Protein AF-A0A940BB05-F1 (afdb_monomer)

Nearest PDB structures (foldseek):
  8ro0-assembly1_J  TM=5.149E-01  e=5.587E-01  Caenorhabditis elegans

pLDDT: mean 82.96, std 13.03, range [38.34, 96.12]

Secondary structure (DSSP, 8-state):
--SSHHHHHHHHHHHHHHHHHHS--HHHHHHHHHHHHHTT-HHHHHHHHHHHTTSS-HHHHHHHHHHHHHHHHHTT-HHHHHHHHHHHHHHHHHHHHHHHHHGGGS-TTTHHHHHHHHHHHHHHHHHHHHHHHHHHHHHHHHHHHHHHHHHHHHHHHHHHHHHHHHHHHHHHHHHHHHHHHHHHHHHHHHHHHHHHHHHHHHHHHHHHHHHHHHHHHHHHHHHHHHHHHHTT--GGG--HHHHHHHHHHHHHH-HHHHHHHHHHBS---HHHHHHHHHHHHT--HHHHHHHHT--HHHHHHHHHHHHHTB---

Foldseek 3Di:
DPPPPVVVLVVLLVVLVVCCVVPVDLVSLLVNLVSCVVVVVLVVSLVSLVVSCVDDDLVSVLSSLVSNLVSCVVVVNPVVSVVSVVVSVVSVVVVVVVCVVCVVPDDPPVVVVVVVVVPPPVVVVVVVVVVVVVVVVVVVVVVVVVVVVVVVVVVVVVVVVVVVVVVVVVVVVVVVVVVVVVVVVVVVVVVVVVVVVVVVVVVVVVVVVVVVVVVVVLLVLLVVLVVCLVVLHACPVPDLSSLVSVLVNVCVVPVPLSVCLPPFFDDDRSLLSVLVVSVVVPHDPVSSCSRPVHDPVVSVVSVVVRVVRTDDD

Mean predicted aligned error: 19.93 Å

Solvent-accessible surface area (backbone atoms only — not comparable to full-atom values): 17002 Å² total; per-residue (Å²): 140,81,81,66,66,61,61,55,50,55,53,51,46,54,52,29,51,53,44,42,76,77,40,89,42,65,70,40,46,55,52,45,25,54,50,31,49,73,73,64,39,52,71,62,20,47,50,46,30,59,62,52,57,74,50,95,48,64,71,62,33,46,54,35,44,50,52,48,25,53,48,26,51,74,73,65,38,60,64,64,20,49,56,39,50,54,51,42,52,57,48,49,56,50,38,51,53,52,46,61,65,55,55,78,76,56,81,80,71,68,65,59,61,59,52,54,71,63,53,73,60,54,57,60,58,51,51,51,51,52,54,53,52,51,52,53,50,50,54,52,51,52,52,50,53,52,51,51,52,51,51,52,52,54,50,50,52,52,50,51,53,49,50,53,53,50,51,53,51,51,54,50,51,52,56,48,50,56,50,50,53,52,50,53,52,50,52,51,51,52,52,50,54,50,51,55,49,51,53,50,51,55,49,50,53,50,52,50,53,52,51,51,52,49,50,52,52,42,46,54,52,6,50,54,50,45,52,38,52,75,71,55,44,60,54,77,85,55,50,75,64,52,43,46,31,29,52,54,38,45,29,74,76,42,47,67,58,50,51,46,56,62,71,44,25,79,79,74,51,57,74,57,49,48,56,55,48,41,50,76,73,63,51,50,72,68,51,47,28,51,19,66,67,46,56,73,74,53,49,55,51,50,50,51,56,54,58,72,38,42,59,81,127

Structure (mmCIF, N/CA/C/O backbone):
data_AF-A0A940BB05-F1
#
_entry.id   AF-A0A940BB05-F1
#
loop_
_atom_site.group_PDB
_atom_site.id
_atom_site.type_symbol
_atom_site.label_atom_id
_atom_site.label_alt_id
_atom_site.label_comp_id
_atom_site.label_asym_id
_atom_site.label_entity_id
_atom_site.label_seq_id
_atom_site.pdbx_PDB_ins_code
_atom_site.Cartn_x
_atom_site.Cartn_y
_atom_site.Cartn_z
_atom_site.occupancy
_atom_site.B_iso_or_equiv
_atom_site.auth_seq_id
_atom_site.auth_comp_id
_atom_site.auth_asym_id
_atom_site.auth_atom_id
_atom_site.pdbx_PDB_model_num
ATOM 1 N N . GLY A 1 1 ? 33.104 3.716 -102.615 1.00 39.59 1 GLY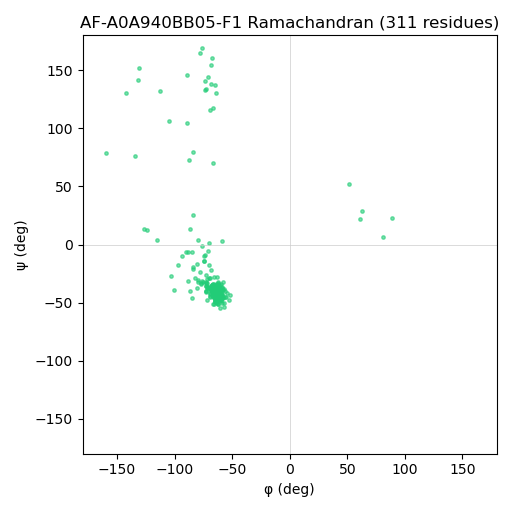 A N 1
ATOM 2 C CA . GLY A 1 1 ? 34.128 4.378 -103.439 1.00 39.59 1 GLY A CA 1
ATOM 3 C C . GLY A 1 1 ? 35.231 3.388 -103.704 1.00 39.59 1 GLY A C 1
ATOM 4 O O . GLY A 1 1 ? 36.280 3.504 -103.102 1.00 39.59 1 GLY A O 1
ATOM 5 N N . GLU A 1 2 ? 34.948 2.396 -104.546 1.00 38.53 2 GLU A N 1
ATOM 6 C CA . GLU A 1 2 ? 35.773 1.183 -104.721 1.00 38.53 2 GLU A CA 1
ATOM 7 C C . GLU A 1 2 ? 36.202 0.965 -106.182 1.00 38.53 2 GLU A C 1
ATOM 9 O O . GLU A 1 2 ? 36.701 -0.089 -106.532 1.00 38.53 2 GLU A O 1
ATOM 14 N N . LEU A 1 3 ? 36.027 1.961 -107.058 1.00 38.34 3 LEU A N 1
ATOM 15 C CA . LEU A 1 3 ? 36.308 1.829 -108.497 1.00 38.34 3 LEU A CA 1
ATOM 16 C C . LEU A 1 3 ? 37.459 2.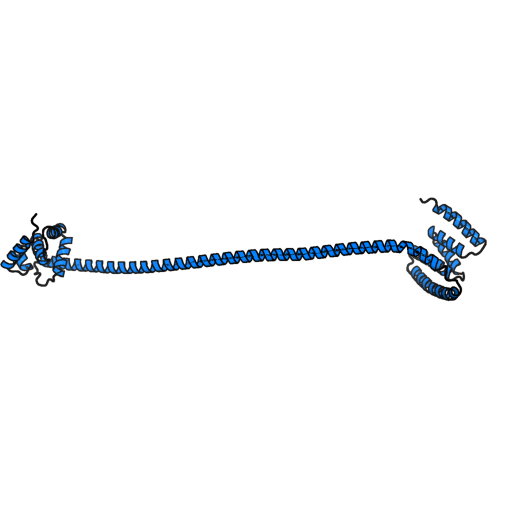723 -108.998 1.00 38.34 3 LEU A C 1
ATOM 18 O O . LEU A 1 3 ? 37.729 2.752 -110.195 1.00 38.34 3 LEU A O 1
ATOM 22 N N . THR A 1 4 ? 38.142 3.450 -108.106 1.00 44.72 4 THR A N 1
ATOM 23 C CA . THR A 1 4 ? 39.305 4.294 -108.450 1.00 44.72 4 THR A CA 1
ATOM 24 C C . THR A 1 4 ? 40.647 3.668 -108.064 1.00 44.72 4 THR A C 1
ATOM 26 O O . THR A 1 4 ? 41.630 3.924 -108.744 1.00 44.72 4 THR A O 1
ATOM 29 N N . ASP A 1 5 ? 40.693 2.808 -107.040 1.00 54.47 5 ASP A N 1
ATOM 30 C CA . ASP A 1 5 ? 41.951 2.243 -106.512 1.00 54.47 5 ASP A CA 1
ATOM 31 C C . ASP A 1 5 ? 42.546 1.146 -107.431 1.00 54.47 5 ASP A C 1
ATOM 33 O O . ASP A 1 5 ? 43.762 1.040 -107.586 1.00 54.47 5 ASP A O 1
ATOM 37 N N . ASP A 1 6 ? 41.698 0.377 -108.127 1.00 58.47 6 ASP A N 1
ATOM 38 C CA . ASP A 1 6 ? 42.143 -0.718 -109.009 1.00 58.47 6 ASP A CA 1
ATOM 39 C C . ASP A 1 6 ? 42.802 -0.227 -110.305 1.00 58.47 6 ASP A C 1
ATOM 41 O O . ASP A 1 6 ? 43.758 -0.827 -110.802 1.00 58.47 6 ASP A O 1
ATOM 45 N N . LYS A 1 7 ? 42.321 0.886 -110.870 1.00 60.56 7 LYS A N 1
ATOM 46 C CA . LYS A 1 7 ? 42.817 1.392 -112.160 1.00 60.56 7 LYS A CA 1
ATOM 47 C C . LYS A 1 7 ? 44.226 1.975 -112.029 1.00 60.56 7 LYS A C 1
ATOM 49 O O . LYS A 1 7 ? 45.069 1.747 -112.896 1.00 60.56 7 LYS A O 1
ATOM 54 N N . ASP A 1 8 ? 44.487 2.650 -110.913 1.00 65.38 8 ASP A N 1
ATOM 55 C CA . ASP A 1 8 ? 45.799 3.205 -110.582 1.00 65.38 8 ASP A CA 1
ATOM 56 C C . ASP A 1 8 ? 46.801 2.101 -110.194 1.00 65.38 8 ASP A C 1
ATOM 58 O O . ASP A 1 8 ? 47.978 2.193 -110.549 1.00 65.38 8 ASP A O 1
ATOM 62 N N . SER A 1 9 ? 46.340 1.010 -109.562 1.00 65.44 9 SER A N 1
ATOM 63 C CA . SER A 1 9 ? 47.165 -0.174 -109.263 1.00 65.44 9 SER A CA 1
ATOM 64 C C . SER A 1 9 ? 47.668 -0.874 -110.535 1.00 65.44 9 SER A C 1
ATOM 66 O O . SER A 1 9 ? 48.855 -1.193 -110.645 1.00 65.44 9 SER A O 1
ATOM 68 N N . ILE A 1 10 ? 46.798 -1.048 -111.540 1.00 72.88 10 ILE A N 1
ATOM 69 C CA . ILE A 1 10 ? 47.150 -1.685 -112.824 1.00 72.88 10 ILE A CA 1
ATOM 70 C C . ILE A 1 10 ? 48.181 -0.848 -113.595 1.00 72.88 10 ILE A C 1
ATOM 72 O O . ILE A 1 10 ? 49.157 -1.390 -114.115 1.00 72.88 10 ILE A O 1
ATOM 76 N N . ILE A 1 11 ? 47.998 0.475 -113.639 1.00 74.69 11 ILE A N 1
ATOM 77 C CA . ILE A 1 11 ? 48.935 1.389 -114.305 1.00 74.69 11 ILE A CA 1
ATOM 78 C C . ILE A 1 11 ? 50.283 1.401 -113.569 1.00 74.69 11 ILE A C 1
ATOM 80 O O . ILE A 1 11 ? 51.335 1.294 -114.201 1.00 74.69 11 ILE A O 1
ATOM 84 N N . ALA A 1 12 ? 50.274 1.468 -112.234 1.00 72.94 12 ALA A N 1
ATOM 85 C CA . ALA A 1 12 ? 51.493 1.424 -111.428 1.00 72.94 12 ALA A CA 1
ATOM 86 C C . ALA A 1 12 ? 52.286 0.123 -111.644 1.00 72.94 12 ALA A C 1
ATOM 88 O O . ALA A 1 12 ? 53.511 0.157 -111.762 1.00 72.94 12 ALA A O 1
ATOM 89 N N . LYS A 1 13 ? 51.594 -1.016 -111.753 1.00 78.19 13 LYS A N 1
ATOM 90 C CA . LYS A 1 13 ? 52.186 -2.332 -112.024 1.00 78.19 13 LYS A CA 1
ATOM 91 C C . LYS A 1 13 ? 52.902 -2.383 -113.375 1.00 78.19 13 LYS A C 1
ATOM 93 O O . LYS A 1 13 ? 54.051 -2.817 -113.418 1.00 78.19 13 LYS A O 1
ATOM 98 N N . ASP A 1 14 ? 52.275 -1.870 -114.436 1.00 77.75 14 ASP A N 1
ATOM 99 C CA . ASP A 1 14 ? 52.876 -1.789 -115.778 1.00 77.75 14 ASP A CA 1
ATOM 100 C C . ASP A 1 14 ? 54.140 -0.909 -115.784 1.00 77.75 14 ASP A C 1
ATOM 102 O O . ASP A 1 14 ? 55.182 -1.303 -116.313 1.00 77.75 14 ASP A O 1
ATOM 106 N N . TYR A 1 15 ? 54.106 0.244 -115.105 1.00 78.00 15 TYR A N 1
ATOM 107 C CA . TYR A 1 15 ? 55.286 1.105 -114.970 1.00 78.00 15 TYR A CA 1
ATOM 108 C C . TYR A 1 15 ? 56.411 0.465 -114.147 1.00 78.00 15 TYR A C 1
ATOM 110 O O . TYR A 1 15 ? 57.581 0.592 -114.517 1.00 78.00 15 TYR A O 1
ATOM 118 N N . PHE A 1 16 ? 56.097 -0.232 -113.050 1.00 80.00 16 PHE A N 1
ATOM 119 C CA . PHE A 1 16 ? 57.121 -0.914 -112.254 1.00 80.00 16 PHE A CA 1
ATOM 120 C C . PHE A 1 16 ? 57.723 -2.106 -112.995 1.00 80.00 16 PHE A C 1
ATOM 122 O O . PHE A 1 16 ? 58.937 -2.287 -112.936 1.00 80.00 16 PHE A O 1
ATOM 129 N N . GLN A 1 17 ? 56.919 -2.865 -113.741 1.00 78.69 17 GLN A N 1
ATOM 130 C CA . GLN A 1 17 ? 57.407 -3.975 -114.553 1.00 78.69 17 GLN A CA 1
ATOM 131 C C . GLN A 1 17 ? 58.334 -3.482 -115.675 1.00 78.69 17 GLN A C 1
ATOM 133 O O . GLN A 1 17 ? 59.475 -3.933 -115.760 1.00 78.69 17 GLN A O 1
ATOM 138 N N . LYS A 1 18 ? 57.924 -2.450 -116.429 1.00 77.31 18 LYS A N 1
ATOM 139 C CA . LYS A 1 18 ? 58.788 -1.786 -117.424 1.00 77.31 18 LYS A CA 1
ATOM 140 C C . LYS A 1 18 ? 60.064 -1.227 -116.803 1.00 77.31 18 LYS A C 1
ATOM 142 O O . LYS A 1 18 ? 61.138 -1.314 -117.402 1.00 77.31 18 LYS A O 1
ATOM 147 N N . SER A 1 19 ? 59.964 -0.660 -115.596 1.00 75.69 19 SER A N 1
ATOM 148 C CA . SER A 1 19 ? 61.137 -0.159 -114.883 1.00 75.69 19 SER A CA 1
ATOM 149 C C . SER A 1 19 ? 62.116 -1.283 -114.584 1.00 75.69 19 SER A C 1
ATOM 151 O O . SER A 1 19 ? 63.294 -1.032 -114.783 1.00 75.69 19 SER A O 1
ATOM 153 N N . ILE A 1 20 ? 61.656 -2.455 -114.131 1.00 78.44 20 ILE A N 1
ATOM 154 C CA . ILE A 1 20 ? 62.502 -3.616 -113.799 1.00 78.44 20 ILE A CA 1
ATOM 155 C C . ILE A 1 20 ? 63.149 -4.208 -115.058 1.00 78.44 20 ILE A C 1
ATOM 157 O O . ILE A 1 20 ? 64.327 -4.555 -115.023 1.00 78.44 20 ILE A O 1
ATOM 161 N N . GLU A 1 21 ? 62.402 -4.283 -116.163 1.00 75.31 21 GLU A N 1
ATOM 162 C CA . GLU A 1 21 ? 62.889 -4.788 -117.456 1.00 75.31 21 GLU A CA 1
ATOM 163 C C . GLU A 1 21 ? 63.958 -3.872 -118.079 1.00 75.31 21 GLU A C 1
ATOM 165 O O . GLU A 1 21 ? 64.898 -4.354 -118.705 1.00 75.31 21 GLU A O 1
ATOM 170 N N . THR A 1 22 ? 63.846 -2.552 -117.882 1.00 71.12 22 THR A N 1
ATOM 171 C CA . THR A 1 22 ? 64.790 -1.566 -118.448 1.00 71.12 22 THR A CA 1
ATOM 172 C C . THR A 1 22 ? 66.011 -1.343 -117.549 1.00 71.12 22 THR A C 1
ATOM 174 O O . THR A 1 22 ? 67.133 -1.205 -118.032 1.00 71.12 22 THR A O 1
ATOM 177 N N . TYR A 1 23 ? 65.804 -1.300 -116.232 1.00 66.00 23 TYR A N 1
ATOM 178 C CA . TYR A 1 23 ? 66.845 -1.123 -115.223 1.00 66.00 23 TYR A CA 1
ATOM 179 C C . TYR A 1 23 ? 66.503 -2.000 -114.018 1.00 66.00 23 TYR A C 1
ATOM 181 O O . TYR A 1 23 ? 65.404 -1.906 -113.493 1.00 66.00 23 TYR A O 1
ATOM 189 N N . SER A 1 24 ? 67.439 -2.801 -113.503 1.00 70.25 24 SER A N 1
ATOM 190 C CA . SER A 1 24 ? 67.224 -3.628 -112.299 1.00 70.25 24 SER A CA 1
ATOM 191 C C . SER A 1 24 ? 67.032 -2.768 -111.026 1.00 70.25 24 SER A C 1
ATOM 193 O O . SER A 1 24 ? 67.896 -2.705 -110.150 1.00 70.25 24 SER A O 1
ATOM 195 N N . ASN A 1 25 ? 65.900 -2.069 -110.931 1.00 77.00 25 ASN A N 1
ATOM 196 C CA . ASN A 1 25 ? 65.586 -1.040 -109.953 1.00 77.00 25 ASN A CA 1
ATOM 197 C C . ASN A 1 25 ? 64.947 -1.675 -108.710 1.00 77.00 25 ASN A C 1
ATOM 199 O O . ASN A 1 25 ? 63.779 -2.069 -108.707 1.00 77.00 25 ASN A O 1
ATOM 203 N N . ILE A 1 26 ? 65.733 -1.766 -107.638 1.00 75.25 26 ILE A N 1
ATOM 204 C CA . ILE A 1 26 ? 65.358 -2.438 -106.386 1.00 75.25 26 ILE A CA 1
ATOM 205 C C . ILE A 1 26 ? 64.095 -1.804 -105.745 1.00 75.25 26 ILE A C 1
ATOM 207 O O . ILE A 1 26 ? 63.175 -2.548 -105.395 1.00 75.25 26 ILE A O 1
ATOM 211 N N . PRO A 1 27 ? 63.966 -0.462 -105.634 1.00 76.31 27 PRO A N 1
ATOM 212 C CA . PRO A 1 27 ? 62.718 0.189 -105.220 1.00 76.31 27 PRO A CA 1
ATOM 213 C C . PRO A 1 27 ? 61.475 -0.184 -106.040 1.00 76.31 27 PRO A C 1
ATOM 215 O O . PRO A 1 27 ? 60.408 -0.392 -105.460 1.00 76.31 27 PRO A O 1
ATOM 218 N N . ALA A 1 28 ? 61.596 -0.283 -107.370 1.00 79.44 28 ALA A N 1
ATOM 219 C CA . ALA A 1 28 ? 60.473 -0.656 -108.235 1.00 79.44 28 ALA A CA 1
ATOM 220 C C . ALA A 1 28 ? 59.993 -2.083 -107.925 1.00 79.44 28 ALA A C 1
ATOM 222 O O . ALA A 1 28 ? 58.793 -2.324 -107.812 1.00 79.44 28 ALA A O 1
ATOM 223 N N . LYS A 1 29 ? 60.933 -2.999 -107.665 1.00 82.25 29 LYS A N 1
ATOM 224 C CA . LYS A 1 29 ? 60.656 -4.383 -107.261 1.00 82.25 29 LYS A CA 1
ATOM 225 C C . LYS A 1 29 ? 59.970 -4.493 -105.898 1.00 82.25 29 LYS A C 1
ATOM 227 O O . LYS A 1 29 ? 59.015 -5.251 -105.754 1.00 82.25 29 LYS A O 1
ATOM 232 N N . LEU A 1 30 ? 60.403 -3.703 -104.910 1.00 81.75 30 LEU A N 1
ATOM 233 C CA . LEU A 1 30 ? 59.761 -3.650 -103.590 1.00 81.75 30 LEU A CA 1
ATOM 234 C C . LEU A 1 30 ? 58.320 -3.130 -103.678 1.00 81.75 30 LEU A C 1
ATOM 236 O O . LEU A 1 30 ? 57.423 -3.675 -103.037 1.00 81.75 30 LEU A O 1
ATOM 240 N N . ASN A 1 31 ? 58.089 -2.083 -104.471 1.00 82.50 31 ASN A N 1
ATOM 241 C CA . ASN A 1 31 ? 56.749 -1.527 -104.656 1.00 82.50 31 ASN A CA 1
ATOM 242 C C . ASN A 1 31 ? 55.834 -2.494 -105.414 1.00 82.50 31 ASN A C 1
ATOM 244 O O . ASN A 1 31 ? 54.684 -2.671 -105.016 1.00 82.50 31 ASN A O 1
ATOM 248 N N . LEU A 1 32 ? 56.361 -3.189 -106.425 1.00 83.38 32 LEU A N 1
ATOM 249 C CA . LEU A 1 32 ? 55.642 -4.247 -107.128 1.00 83.38 32 LEU A CA 1
ATOM 250 C C . LEU A 1 32 ? 55.262 -5.403 -106.183 1.00 83.38 32 LEU A C 1
ATOM 252 O O . LEU A 1 32 ? 54.109 -5.829 -106.164 1.00 83.38 32 LEU A O 1
ATOM 256 N N . ALA A 1 33 ? 56.182 -5.847 -105.319 1.00 83.94 33 ALA A N 1
ATOM 257 C CA . ALA A 1 33 ? 55.901 -6.874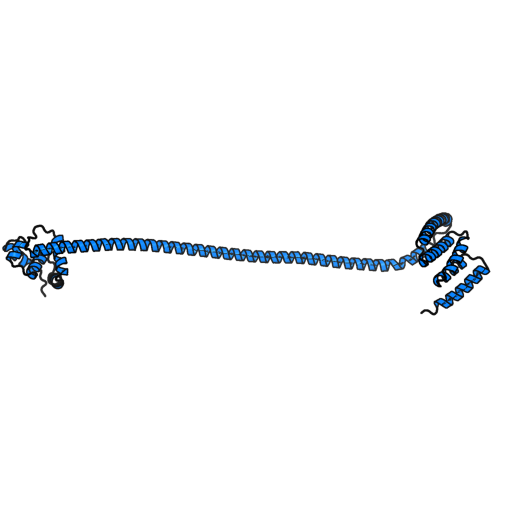 -104.311 1.00 83.94 33 ALA A CA 1
ATOM 258 C C . ALA A 1 33 ? 54.801 -6.443 -103.317 1.00 83.94 33 ALA A C 1
ATOM 260 O O . ALA A 1 33 ? 53.946 -7.252 -102.950 1.00 83.94 33 ALA A O 1
ATOM 261 N N . LYS A 1 34 ? 54.782 -5.161 -102.914 1.00 84.62 34 LYS A N 1
ATOM 262 C CA . LYS A 1 34 ? 53.735 -4.583 -102.049 1.00 84.62 34 LYS A CA 1
ATOM 263 C C . LYS A 1 34 ? 52.366 -4.549 -102.735 1.00 84.62 34 LYS A C 1
ATOM 265 O O . LYS A 1 34 ? 51.365 -4.789 -102.063 1.00 84.62 34 LYS A O 1
ATOM 270 N N . ILE A 1 35 ? 52.314 -4.278 -104.042 1.00 83.69 35 ILE A N 1
ATOM 271 C CA . ILE A 1 35 ? 51.071 -4.349 -104.828 1.00 83.69 35 ILE A CA 1
ATOM 272 C C . ILE A 1 35 ? 50.560 -5.794 -104.859 1.00 83.69 35 ILE A C 1
ATOM 274 O O . ILE A 1 35 ? 49.425 -6.036 -104.458 1.00 83.69 35 ILE A O 1
ATOM 278 N N . TYR A 1 36 ? 51.414 -6.769 -105.191 1.00 84.75 36 TYR A N 1
ATOM 279 C CA . TYR A 1 36 ? 51.018 -8.184 -105.191 1.00 84.75 36 TYR A CA 1
ATOM 280 C C . TYR A 1 36 ? 50.543 -8.687 -103.819 1.00 84.75 36 TYR A C 1
ATOM 282 O O . TYR A 1 36 ? 49.601 -9.475 -103.740 1.00 84.75 36 TYR A O 1
ATOM 290 N N . PHE A 1 37 ? 51.117 -8.171 -102.728 1.00 84.38 37 PHE A N 1
ATOM 291 C CA . PHE A 1 37 ? 50.673 -8.507 -101.373 1.00 84.38 37 PHE A CA 1
ATOM 292 C C . PHE A 1 37 ? 49.269 -7.970 -101.058 1.00 84.38 37 PHE A C 1
ATOM 294 O O . PHE A 1 37 ? 48.491 -8.631 -100.357 1.00 84.38 37 PHE A O 1
ATOM 301 N N . LYS A 1 38 ? 48.941 -6.770 -101.561 1.00 83.44 38 LYS A N 1
ATOM 302 C CA . LYS A 1 38 ? 47.596 -6.181 -101.457 1.00 83.44 38 LYS A CA 1
ATOM 303 C C . LYS A 1 38 ? 46.581 -6.958 -102.294 1.00 83.44 38 LYS A C 1
ATOM 305 O O . LYS A 1 38 ? 45.496 -7.228 -101.795 1.00 83.44 38 LYS A O 1
ATOM 310 N N . GLU A 1 39 ? 46.973 -7.397 -103.490 1.00 81.31 39 GLU A N 1
ATOM 311 C CA . GLU A 1 39 ? 46.189 -8.283 -104.372 1.00 81.31 39 GLU A CA 1
ATOM 312 C C . GLU A 1 39 ? 46.072 -9.728 -103.827 1.00 81.31 39 GLU A C 1
ATOM 314 O O . GLU A 1 39 ? 45.469 -10.591 -104.458 1.00 81.31 39 GLU A O 1
ATOM 319 N N . ASN A 1 40 ? 46.638 -10.005 -102.645 1.00 80.12 40 ASN A N 1
ATOM 320 C CA . ASN A 1 40 ? 46.656 -11.306 -101.974 1.00 80.12 40 ASN A CA 1
ATOM 321 C C . ASN A 1 40 ? 47.357 -12.431 -102.767 1.00 80.12 40 ASN A C 1
ATOM 323 O O . ASN A 1 40 ? 47.148 -13.613 -102.491 1.00 80.12 40 ASN A O 1
ATOM 327 N N . ASN A 1 41 ? 48.236 -12.075 -103.709 1.00 83.69 41 ASN A N 1
ATOM 328 C CA . ASN A 1 41 ? 49.072 -13.011 -104.460 1.00 83.69 41 ASN A CA 1
ATOM 329 C C . ASN A 1 41 ? 50.380 -13.299 -103.698 1.00 83.69 41 ASN A C 1
ATOM 331 O O . ASN A 1 41 ? 51.460 -12.823 -104.051 1.00 83.69 41 ASN A O 1
ATOM 335 N N . ILE A 1 42 ? 50.257 -14.064 -102.610 1.00 82.56 42 ILE A N 1
ATOM 336 C CA . ILE A 1 42 ? 51.357 -14.361 -101.679 1.00 82.56 42 ILE A CA 1
ATOM 337 C C . ILE A 1 42 ? 52.561 -15.064 -102.342 1.00 82.56 42 ILE A C 1
ATOM 339 O O . ILE A 1 42 ? 53.687 -14.637 -102.073 1.00 82.56 42 ILE A O 1
ATOM 343 N N . PRO A 1 43 ? 52.392 -16.065 -103.234 1.00 84.06 43 PRO A N 1
ATOM 344 C CA . PRO A 1 43 ? 53.531 -16.742 -103.861 1.00 84.06 43 PRO A CA 1
ATOM 345 C C . PRO A 1 43 ? 54.430 -15.792 -104.661 1.00 84.06 43 PRO A C 1
ATOM 347 O O . PRO A 1 43 ? 55.648 -15.796 -104.485 1.00 84.06 43 PRO A O 1
ATOM 350 N N . LEU A 1 44 ? 53.826 -14.917 -105.471 1.00 83.12 44 LEU A N 1
ATOM 351 C CA . LEU A 1 44 ? 54.561 -13.961 -106.300 1.00 83.12 44 LEU A CA 1
ATOM 352 C C . LEU A 1 44 ? 55.200 -12.845 -105.459 1.00 83.12 44 LEU A C 1
ATOM 354 O O . LEU A 1 44 ? 56.298 -12.375 -105.761 1.00 83.12 44 LEU A O 1
ATOM 358 N N . THR A 1 45 ? 54.556 -12.447 -104.355 1.00 83.38 45 THR A N 1
ATOM 359 C CA . THR A 1 45 ? 55.173 -11.550 -103.369 1.00 83.38 45 THR A CA 1
ATOM 360 C C . THR A 1 45 ? 56.433 -12.167 -102.762 1.00 83.38 45 THR A C 1
ATOM 362 O O . THR A 1 45 ? 57.445 -11.473 -102.648 1.00 83.38 45 THR A O 1
ATOM 365 N N . ILE A 1 46 ? 56.393 -13.446 -102.374 1.00 84.38 46 ILE A N 1
ATOM 366 C CA . ILE A 1 46 ? 57.540 -14.144 -101.776 1.00 84.38 46 ILE A CA 1
ATOM 367 C C . ILE A 1 46 ? 58.696 -14.251 -102.776 1.00 84.38 46 ILE A C 1
ATOM 369 O O . ILE A 1 46 ? 59.836 -13.973 -102.402 1.00 84.38 46 ILE A O 1
ATOM 373 N N . GLU A 1 47 ? 58.417 -14.592 -104.035 1.00 86.62 47 GLU A N 1
ATOM 374 C CA . GLU A 1 47 ? 59.418 -14.669 -105.109 1.00 86.62 47 GLU A CA 1
ATOM 375 C C . GLU A 1 47 ? 60.152 -13.334 -105.291 1.00 86.62 47 GLU A C 1
ATOM 377 O O . GLU A 1 47 ? 61.373 -13.258 -105.126 1.00 86.62 47 GLU A O 1
ATOM 382 N N . LEU A 1 48 ? 59.401 -12.247 -105.488 1.00 83.81 48 LEU A N 1
ATOM 383 C CA . LEU A 1 48 ? 59.976 -10.911 -105.662 1.00 83.81 48 LEU A CA 1
ATOM 384 C C . LEU A 1 48 ? 60.758 -10.437 -104.434 1.00 83.81 48 LEU A C 1
ATOM 386 O O . LEU A 1 48 ? 61.767 -9.740 -104.579 1.00 83.81 48 LEU A O 1
ATOM 390 N N . CYS A 1 49 ? 60.316 -10.813 -103.231 1.00 83.62 49 CYS A N 1
ATOM 391 C CA . CYS A 1 49 ? 61.045 -10.505 -102.006 1.00 83.62 49 CYS A CA 1
ATOM 392 C C . CYS A 1 49 ? 62.353 -11.288 -101.905 1.00 83.62 49 CYS A C 1
ATOM 394 O O . CYS A 1 49 ? 63.376 -10.692 -101.579 1.00 83.62 49 CYS A O 1
ATOM 396 N N . ASN A 1 50 ? 62.352 -12.587 -102.210 1.00 84.00 50 ASN A N 1
ATOM 397 C CA . ASN A 1 50 ? 63.555 -13.420 -102.161 1.00 84.00 50 ASN A CA 1
ATOM 398 C C . ASN A 1 50 ? 64.609 -12.962 -103.169 1.00 84.00 50 ASN A C 1
ATOM 400 O O . ASN A 1 50 ? 65.791 -12.896 -102.834 1.00 84.00 50 ASN A O 1
ATOM 404 N N . GLU A 1 51 ? 64.189 -12.563 -104.367 1.00 81.25 51 GLU A N 1
ATOM 405 C CA . GLU A 1 51 ? 65.098 -11.946 -105.331 1.00 81.25 51 GLU A CA 1
ATOM 406 C C . GLU A 1 51 ? 65.578 -10.563 -104.856 1.00 81.25 51 GLU A C 1
ATOM 408 O O . GLU A 1 51 ? 66.735 -10.200 -105.052 1.00 81.25 51 GLU A O 1
ATOM 413 N N . GLY A 1 52 ? 64.714 -9.785 -104.195 1.00 78.25 52 GLY A N 1
ATOM 414 C CA . GLY A 1 52 ? 65.064 -8.496 -103.590 1.00 78.25 52 GLY A CA 1
ATOM 415 C C . GLY A 1 52 ? 66.102 -8.597 -102.464 1.00 78.25 52 GLY A C 1
ATOM 416 O O . GLY A 1 52 ? 66.886 -7.668 -102.263 1.00 78.25 52 GLY A O 1
ATOM 417 N N . LEU A 1 53 ? 66.159 -9.733 -101.762 1.00 80.31 53 LEU A N 1
ATOM 418 C CA . LEU A 1 53 ? 67.133 -9.997 -100.697 1.00 80.31 53 LEU A CA 1
ATOM 419 C C . LEU A 1 53 ? 68.554 -10.286 -101.202 1.00 80.31 53 LEU A C 1
ATOM 421 O O . LEU A 1 53 ? 69.482 -10.253 -100.392 1.00 80.31 53 LEU A O 1
ATOM 425 N N . GLN A 1 54 ? 68.738 -10.561 -102.498 1.00 76.81 54 GLN A N 1
ATOM 426 C CA . GLN A 1 54 ? 70.062 -10.802 -103.085 1.00 76.81 54 GLN A CA 1
ATOM 427 C C . GLN A 1 54 ? 70.885 -9.514 -103.249 1.00 76.81 54 GLN A C 1
ATOM 429 O O . GLN A 1 54 ? 72.094 -9.583 -103.452 1.00 76.81 54 GLN A O 1
ATOM 434 N N . TYR A 1 55 ? 70.257 -8.338 -103.145 1.00 71.56 55 TYR A N 1
ATOM 435 C CA . TYR A 1 55 ? 70.931 -7.055 -103.334 1.00 71.56 55 TYR A CA 1
ATOM 436 C C . TYR A 1 55 ? 71.524 -6.495 -102.032 1.00 71.56 55 TYR A C 1
ATOM 438 O O . TYR A 1 55 ? 70.949 -6.594 -100.949 1.00 71.56 55 TYR A O 1
ATOM 446 N N . GLU A 1 56 ? 72.666 -5.820 -102.162 1.00 63.78 56 GLU A N 1
ATOM 447 C CA . GLU A 1 56 ? 73.556 -5.425 -101.061 1.00 63.78 56 GLU A CA 1
ATOM 448 C C . GLU A 1 56 ? 73.160 -4.112 -100.341 1.00 63.78 56 GLU A C 1
ATOM 450 O O . GLU A 1 56 ? 74.006 -3.434 -99.765 1.00 63.78 56 GLU A O 1
ATOM 455 N N . TRP A 1 57 ? 71.877 -3.721 -100.363 1.00 68.06 57 TRP A N 1
ATOM 456 C CA . TRP A 1 57 ? 71.389 -2.468 -99.755 1.00 68.06 57 TRP A CA 1
ATOM 457 C C . TRP A 1 57 ? 70.641 -2.737 -98.435 1.00 68.06 57 TRP A C 1
ATOM 459 O O . TRP A 1 57 ? 69.489 -3.184 -98.470 1.00 68.06 57 TRP A O 1
ATOM 469 N N . PRO A 1 58 ? 71.238 -2.430 -97.262 1.00 68.25 58 PRO A N 1
ATOM 470 C CA . PRO A 1 58 ? 70.703 -2.842 -95.959 1.00 68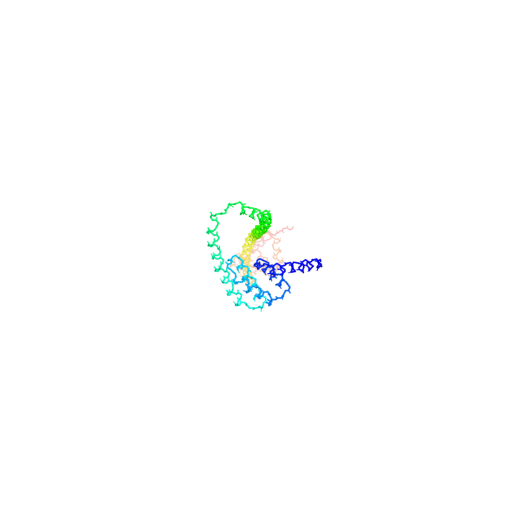.25 58 PRO A CA 1
ATOM 471 C C . PRO A 1 58 ? 69.300 -2.301 -95.636 1.00 6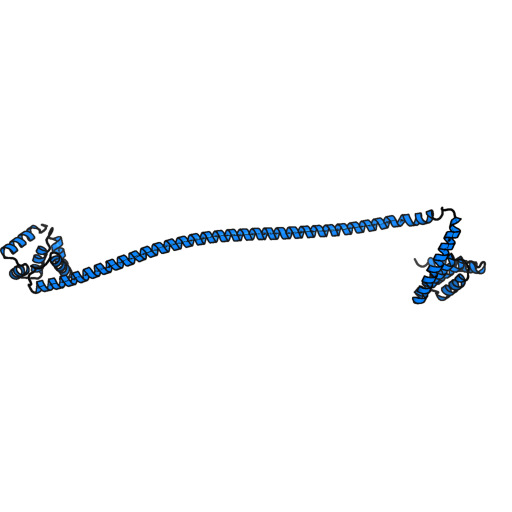8.25 58 PRO A C 1
ATOM 473 O O . PRO A 1 58 ? 68.464 -3.019 -95.091 1.00 68.25 58 PRO A O 1
ATOM 476 N N . GLU A 1 59 ? 69.006 -1.048 -95.998 1.00 68.38 59 GLU A N 1
ATOM 477 C CA . GLU A 1 59 ? 67.712 -0.403 -95.710 1.00 68.38 59 GLU A CA 1
ATOM 478 C C . GLU A 1 59 ? 66.559 -1.056 -96.486 1.00 68.38 59 GLU A C 1
ATOM 480 O O . GLU A 1 59 ? 65.501 -1.347 -95.926 1.00 68.38 59 GLU A O 1
ATOM 485 N N . THR A 1 60 ? 66.783 -1.350 -97.766 1.00 74.25 60 THR A N 1
ATOM 486 C CA . THR A 1 60 ? 65.788 -1.991 -98.630 1.00 74.25 60 THR A CA 1
ATOM 487 C C . THR A 1 60 ? 65.602 -3.467 -98.272 1.00 74.25 60 THR A C 1
ATOM 489 O O . THR A 1 60 ? 64.484 -3.980 -98.332 1.00 74.25 60 THR A O 1
ATOM 492 N N . LYS A 1 61 ? 66.665 -4.140 -97.807 1.00 80.25 61 LYS A N 1
ATOM 493 C CA . LYS A 1 61 ? 66.626 -5.528 -97.318 1.00 80.25 61 LYS A CA 1
ATOM 494 C C . LYS A 1 61 ? 65.683 -5.693 -96.123 1.00 80.25 61 LYS A C 1
ATOM 496 O O . LYS A 1 61 ? 64.896 -6.636 -96.090 1.00 80.25 61 LYS A O 1
ATOM 501 N N . VAL A 1 62 ? 65.702 -4.749 -95.177 1.00 80.69 62 VAL A N 1
ATOM 502 C CA . VAL A 1 62 ? 64.777 -4.747 -94.028 1.00 80.69 62 VAL A CA 1
ATOM 503 C C . VAL A 1 62 ? 63.318 -4.650 -94.483 1.00 80.69 62 VAL A C 1
ATOM 505 O O . VAL A 1 62 ? 62.454 -5.323 -93.923 1.00 80.69 62 VAL A O 1
ATOM 508 N N . GLU A 1 63 ? 63.023 -3.850 -95.508 1.00 82.00 63 GLU A N 1
ATOM 509 C CA . GLU A 1 63 ? 61.662 -3.721 -96.039 1.00 82.00 63 GLU A CA 1
ATOM 510 C C . GLU A 1 63 ? 61.176 -4.999 -96.742 1.00 82.00 63 GLU A C 1
ATOM 512 O O . GLU A 1 63 ? 60.026 -5.394 -96.540 1.00 82.00 63 GLU A O 1
ATOM 517 N N . PHE A 1 64 ? 62.043 -5.696 -97.487 1.00 85.44 64 PHE A N 1
ATOM 518 C CA . PHE A 1 64 ? 61.715 -7.016 -98.046 1.00 85.44 64 PHE A CA 1
ATOM 519 C C . PHE A 1 64 ? 61.487 -8.070 -96.951 1.00 85.44 64 PHE A C 1
ATOM 521 O O . PHE A 1 64 ? 60.515 -8.822 -97.017 1.00 85.44 64 PHE A O 1
ATOM 528 N N . LEU A 1 65 ? 62.324 -8.094 -95.904 1.00 84.94 65 LEU A N 1
ATOM 529 C CA . LEU A 1 65 ? 62.150 -9.015 -94.772 1.00 84.94 65 LEU A CA 1
ATOM 530 C C . LEU A 1 65 ? 60.830 -8.773 -94.026 1.00 84.94 65 LEU A C 1
ATOM 532 O O . LEU A 1 65 ? 60.147 -9.731 -93.666 1.00 84.94 65 LEU A O 1
ATOM 536 N N . LYS A 1 66 ? 60.430 -7.509 -93.829 1.00 85.56 66 LYS A N 1
ATOM 537 C CA . LYS A 1 66 ? 59.125 -7.172 -93.233 1.00 85.56 66 LYS A CA 1
ATOM 538 C C . LYS A 1 66 ? 57.965 -7.693 -94.073 1.00 85.56 66 LYS A C 1
ATOM 540 O O . LYS A 1 66 ? 57.010 -8.225 -93.511 1.00 85.56 66 LYS A O 1
ATOM 545 N N . LEU A 1 67 ? 58.041 -7.546 -95.396 1.00 85.44 67 LEU A N 1
ATOM 546 C CA . LEU A 1 67 ? 56.981 -8.008 -96.288 1.00 85.44 67 LEU A CA 1
ATOM 547 C C . LEU A 1 67 ? 56.878 -9.542 -96.292 1.00 85.44 67 LEU A C 1
ATOM 549 O O . LEU A 1 67 ? 55.772 -10.071 -96.221 1.00 85.44 67 LEU A O 1
ATOM 553 N N . LEU A 1 68 ? 58.009 -10.258 -96.253 1.00 85.50 68 LEU A N 1
ATOM 554 C CA . LEU A 1 68 ? 58.033 -11.716 -96.060 1.00 85.50 68 LEU A CA 1
ATOM 555 C C . LEU A 1 68 ? 57.446 -12.140 -94.710 1.00 85.50 68 LEU A C 1
ATOM 557 O O . LEU A 1 68 ? 56.667 -13.088 -94.656 1.00 85.50 68 LEU A O 1
ATOM 561 N N . CYS A 1 69 ? 57.769 -11.422 -93.631 1.00 86.62 69 CYS A N 1
ATOM 562 C CA . CYS A 1 69 ? 57.195 -11.674 -92.307 1.00 86.62 69 CYS A CA 1
ATOM 563 C C . CYS A 1 69 ? 55.663 -11.525 -92.334 1.00 86.62 69 CYS A C 1
ATOM 565 O O . CYS A 1 69 ? 54.941 -12.406 -91.872 1.00 86.62 69 CYS A O 1
ATOM 567 N N . GLN A 1 70 ? 55.145 -10.470 -92.973 1.00 85.12 70 GLN A N 1
ATOM 568 C CA . GLN A 1 70 ? 53.702 -10.279 -93.155 1.00 85.12 70 GLN A CA 1
ATOM 569 C C . GLN A 1 70 ? 53.054 -11.379 -94.010 1.00 85.12 70 GLN A C 1
ATOM 571 O O . GLN A 1 70 ? 51.939 -11.802 -93.702 1.00 85.12 70 GLN A O 1
ATOM 576 N N . CYS A 1 71 ? 53.745 -11.872 -95.044 1.00 85.06 71 CYS A N 1
ATOM 577 C CA . CYS A 1 71 ? 53.294 -13.030 -95.822 1.00 85.06 71 CYS A CA 1
ATOM 578 C C . CYS A 1 71 ? 53.186 -14.281 -94.942 1.00 85.06 71 CYS A C 1
ATOM 580 O O . CYS A 1 71 ? 52.146 -14.930 -94.947 1.00 85.06 71 CYS A O 1
ATOM 582 N N . LYS A 1 72 ? 54.203 -14.569 -94.119 1.00 84.88 72 LYS A N 1
ATOM 583 C CA . LYS A 1 72 ? 54.215 -15.732 -93.217 1.00 84.88 72 LYS A CA 1
ATOM 584 C C . LYS A 1 72 ? 53.128 -15.671 -92.145 1.00 84.88 72 LYS A C 1
ATOM 586 O O . LYS A 1 72 ? 52.480 -16.678 -91.879 1.00 84.88 72 LYS A O 1
ATOM 591 N N . ILE A 1 73 ? 52.851 -14.480 -91.608 1.00 82.12 73 ILE A N 1
ATOM 592 C CA . ILE A 1 73 ? 51.717 -14.256 -90.697 1.00 82.12 73 ILE A CA 1
ATOM 593 C C . ILE A 1 73 ? 50.384 -14.538 -91.407 1.00 82.12 73 ILE A C 1
ATOM 595 O O . ILE A 1 73 ? 49.528 -15.207 -90.833 1.00 82.12 73 ILE A O 1
ATOM 599 N N . LYS A 1 74 ? 50.205 -14.068 -92.653 1.00 81.00 74 LYS A N 1
ATOM 600 C CA . LYS A 1 74 ? 48.992 -14.347 -93.445 1.00 81.00 74 LYS A CA 1
ATOM 601 C C . LYS A 1 74 ? 48.830 -15.832 -93.791 1.00 81.00 74 LYS A C 1
ATOM 603 O O . LYS A 1 74 ? 47.703 -16.312 -93.817 1.00 81.00 74 LYS A O 1
ATOM 608 N N . GLU A 1 75 ? 49.925 -16.551 -94.032 1.00 81.94 75 GLU A N 1
ATOM 609 C CA . GLU A 1 75 ? 49.932 -18.006 -94.260 1.00 81.94 75 GLU A CA 1
ATOM 610 C C . GLU A 1 75 ? 49.687 -18.822 -92.973 1.00 81.94 75 GLU A C 1
ATOM 612 O O . GLU A 1 75 ? 49.493 -20.033 -93.045 1.00 81.94 75 GLU A O 1
ATOM 617 N N . GLY A 1 76 ? 49.680 -18.183 -91.794 1.00 79.06 76 GLY A N 1
ATOM 618 C CA . GLY A 1 76 ? 49.513 -18.847 -90.497 1.00 79.06 76 GLY A CA 1
ATOM 619 C C . GLY A 1 76 ? 50.793 -19.483 -89.935 1.00 79.06 76 GLY A C 1
ATOM 620 O O . GLY A 1 76 ? 50.744 -20.131 -88.889 1.00 79.06 76 GLY A O 1
ATOM 621 N N . ASP A 1 77 ? 51.947 -19.276 -90.579 1.00 84.56 77 ASP A N 1
ATOM 622 C CA . ASP A 1 77 ? 53.258 -19.749 -90.117 1.00 84.56 77 ASP A CA 1
ATOM 623 C C . ASP A 1 77 ? 53.862 -18.770 -89.097 1.00 84.56 77 ASP A C 1
ATOM 625 O O . ASP A 1 77 ? 54.718 -17.930 -89.395 1.00 84.56 77 ASP A O 1
ATOM 629 N N . ILE A 1 78 ? 53.380 -18.875 -87.855 1.00 76.25 78 ILE A N 1
ATOM 630 C CA . ILE A 1 78 ? 53.797 -18.011 -86.739 1.00 76.25 78 ILE A CA 1
ATOM 631 C C . ILE A 1 78 ? 55.285 -18.209 -86.405 1.00 76.25 78 ILE A C 1
ATOM 633 O O . ILE A 1 78 ? 55.962 -17.253 -86.026 1.00 76.25 78 ILE A O 1
ATOM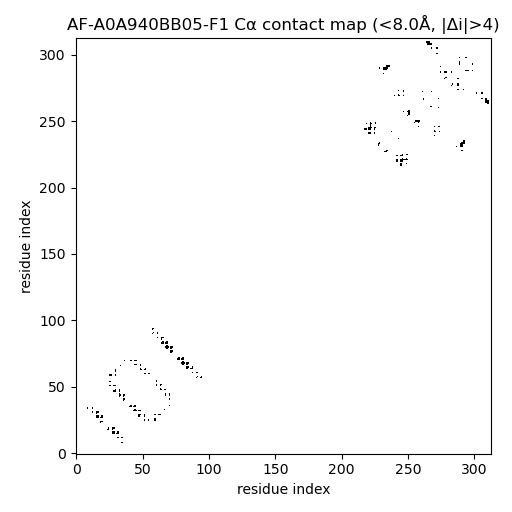 637 N N . LYS A 1 79 ? 55.812 -19.430 -86.561 1.00 81.56 79 LYS A N 1
ATOM 638 C CA . LYS A 1 79 ? 57.207 -19.744 -86.228 1.00 81.56 79 LYS A CA 1
ATOM 639 C C . LYS A 1 79 ? 58.166 -19.126 -87.247 1.00 81.56 79 LYS A C 1
ATOM 641 O O . LYS A 1 79 ? 59.081 -18.412 -86.849 1.00 81.56 79 LYS A O 1
ATOM 646 N N . GLY A 1 80 ? 57.892 -19.292 -88.542 1.00 82.12 80 GLY A N 1
ATOM 647 C CA . GLY A 1 80 ? 58.670 -18.644 -89.600 1.00 82.12 80 GLY A CA 1
ATOM 648 C C . GLY A 1 80 ? 58.596 -17.114 -89.546 1.00 82.12 80 GLY A C 1
ATOM 649 O O . GLY A 1 80 ? 59.589 -16.434 -89.802 1.00 82.12 80 GLY A O 1
ATOM 650 N N . ALA A 1 81 ? 57.448 -16.552 -89.151 1.00 80.69 81 ALA A N 1
ATOM 651 C CA . ALA A 1 81 ? 57.315 -15.113 -88.928 1.00 80.69 81 ALA A CA 1
ATOM 652 C C . ALA A 1 81 ? 58.187 -14.609 -87.763 1.00 80.69 81 ALA A C 1
ATOM 654 O O . ALA A 1 81 ? 58.793 -13.543 -87.873 1.00 80.69 81 ALA A O 1
ATOM 655 N N . PHE A 1 82 ? 58.287 -15.372 -86.670 1.00 80.12 82 PHE A N 1
ATOM 656 C CA . PHE A 1 82 ? 59.130 -15.017 -85.526 1.00 80.12 82 PHE A CA 1
ATOM 657 C C . PHE A 1 82 ? 60.625 -15.042 -85.880 1.00 80.12 82 PHE A C 1
ATOM 659 O O . PHE A 1 82 ? 61.332 -14.076 -85.596 1.00 80.12 82 PHE A O 1
ATOM 666 N N . ASP A 1 83 ? 61.084 -16.076 -86.589 1.00 85.00 83 ASP A N 1
ATOM 667 C CA . ASP A 1 83 ? 62.482 -16.185 -87.033 1.00 85.00 83 ASP A CA 1
ATOM 668 C C . ASP A 1 83 ? 62.859 -15.031 -87.986 1.00 85.00 83 ASP A C 1
ATOM 670 O O . ASP A 1 83 ? 63.936 -14.430 -87.897 1.00 85.00 83 ASP A O 1
ATOM 674 N N . LEU A 1 84 ? 61.937 -14.648 -88.881 1.00 85.06 84 LEU A N 1
ATOM 675 C CA . LEU A 1 84 ? 62.105 -13.468 -89.734 1.00 85.06 84 LEU A CA 1
ATOM 676 C C . LEU A 1 84 ? 62.119 -12.168 -88.924 1.00 85.06 84 LEU A C 1
ATOM 678 O O . LEU A 1 84 ? 62.873 -11.254 -89.260 1.00 85.06 84 LEU A O 1
ATOM 682 N N . GLN A 1 85 ? 61.327 -12.076 -87.856 1.00 80.38 85 GLN A N 1
ATOM 683 C CA . GLN A 1 85 ? 61.303 -10.912 -86.974 1.00 80.38 85 GLN A CA 1
ATOM 684 C C . GLN A 1 85 ? 62.638 -10.726 -86.241 1.00 80.38 85 GLN A C 1
ATOM 686 O O . GLN A 1 85 ? 63.138 -9.602 -86.160 1.00 80.38 85 GLN A O 1
ATOM 691 N N . GLU A 1 86 ? 63.255 -11.808 -85.772 1.00 82.12 86 GLU A N 1
ATOM 692 C CA . GLU A 1 86 ? 64.588 -11.772 -85.159 1.00 82.12 86 GLU A CA 1
ATOM 693 C C . GLU A 1 86 ? 65.661 -11.334 -86.174 1.00 82.12 86 GLU A C 1
ATOM 695 O O . GLU A 1 86 ? 66.510 -10.476 -85.893 1.00 82.12 86 GLU A O 1
ATOM 700 N N . LYS A 1 87 ? 65.556 -11.819 -87.417 1.00 83.50 87 LYS A N 1
ATOM 701 C CA . LYS A 1 87 ? 66.416 -11.381 -88.525 1.00 83.50 87 LYS A CA 1
ATOM 702 C C . LYS A 1 87 ? 66.228 -9.898 -88.871 1.00 83.50 87 LYS A C 1
ATOM 704 O O . LYS A 1 87 ? 67.199 -9.204 -89.154 1.00 83.50 87 LYS A O 1
ATOM 709 N N . ILE A 1 88 ? 65.000 -9.377 -88.802 1.00 82.94 88 ILE A N 1
ATOM 710 C CA . ILE A 1 88 ? 64.719 -7.943 -88.996 1.00 82.94 88 ILE A CA 1
ATOM 711 C C . ILE A 1 88 ? 65.389 -7.103 -87.905 1.00 82.94 88 ILE A C 1
ATOM 713 O O . ILE A 1 88 ? 65.931 -6.041 -88.211 1.00 82.94 88 ILE A O 1
ATOM 717 N N . ILE A 1 89 ? 65.353 -7.553 -86.647 1.00 80.31 89 ILE A N 1
ATOM 718 C CA . ILE A 1 89 ? 65.964 -6.831 -85.522 1.00 80.31 89 ILE A CA 1
ATOM 719 C C . ILE A 1 89 ? 67.487 -6.764 -85.699 1.00 80.31 89 ILE A C 1
ATOM 721 O O . ILE A 1 89 ? 68.052 -5.670 -85.667 1.00 80.31 89 ILE A O 1
ATOM 725 N N . SER A 1 90 ? 68.137 -7.896 -85.983 1.00 79.56 90 SER A N 1
ATOM 726 C CA . SER A 1 90 ? 69.595 -7.946 -86.193 1.00 79.56 90 SER A CA 1
ATOM 727 C C . SER A 1 90 ? 70.071 -7.123 -87.403 1.00 79.56 90 SER A C 1
ATOM 729 O O . SER A 1 90 ? 71.079 -6.414 -87.321 1.00 79.56 90 SER A O 1
ATOM 731 N N . GLU A 1 91 ? 69.327 -7.134 -88.512 1.00 79.75 91 GLU A N 1
ATOM 732 C CA . GLU A 1 91 ? 69.632 -6.301 -89.685 1.00 79.75 91 GLU A CA 1
ATOM 733 C C . GLU A 1 91 ? 69.393 -4.809 -89.408 1.00 79.75 91 GLU A C 1
ATOM 735 O O . GLU A 1 91 ? 70.181 -3.961 -89.829 1.00 79.75 91 GLU A O 1
ATOM 740 N N . LYS A 1 92 ? 68.354 -4.458 -88.638 1.00 77.88 92 LYS A N 1
ATOM 741 C CA . LYS A 1 92 ? 68.077 -3.067 -88.246 1.00 77.88 92 LYS A CA 1
ATOM 742 C C . LYS A 1 92 ? 69.192 -2.485 -87.377 1.00 77.88 92 LYS A C 1
ATOM 744 O O . LYS A 1 92 ? 69.533 -1.313 -87.552 1.00 77.88 92 LYS A O 1
ATOM 749 N N . ASP A 1 93 ? 69.789 -3.283 -86.497 1.00 71.62 93 ASP A N 1
ATOM 750 C CA . ASP A 1 93 ? 70.943 -2.862 -85.695 1.00 71.62 93 ASP A CA 1
ATOM 751 C C . ASP A 1 93 ? 72.193 -2.633 -86.565 1.00 71.62 93 ASP A C 1
ATOM 753 O O . ASP A 1 93 ? 72.941 -1.671 -86.347 1.00 71.62 93 ASP A O 1
ATOM 757 N N . SER A 1 94 ? 72.369 -3.425 -87.630 1.00 69.19 94 SER A N 1
ATOM 758 C CA . SER A 1 94 ? 73.416 -3.200 -88.641 1.00 69.19 94 SER A CA 1
ATOM 759 C C . SER A 1 94 ? 73.156 -1.950 -89.494 1.00 69.19 94 SER A C 1
ATOM 761 O O . SER A 1 94 ? 74.072 -1.147 -89.695 1.00 69.19 94 SER A O 1
ATOM 763 N N . VAL A 1 95 ? 71.907 -1.704 -89.911 1.00 68.06 95 VAL A N 1
ATOM 764 C CA . VAL A 1 95 ? 71.482 -0.459 -90.585 1.00 68.06 95 VAL A CA 1
ATOM 765 C C . VAL A 1 95 ? 71.713 0.753 -89.684 1.00 68.06 95 VAL A C 1
ATOM 767 O O . VAL A 1 95 ? 72.219 1.771 -90.147 1.00 68.06 95 VAL A O 1
ATOM 770 N N . LEU A 1 96 ? 71.411 0.658 -88.387 1.00 66.25 96 LEU A N 1
ATOM 771 C CA . LEU A 1 96 ? 71.670 1.721 -87.410 1.00 66.25 96 LEU A CA 1
ATOM 772 C C . LEU A 1 96 ? 73.165 2.042 -87.295 1.00 66.25 96 LEU A C 1
ATOM 774 O O . LEU A 1 96 ? 73.530 3.213 -87.173 1.00 66.25 96 LEU A O 1
ATOM 778 N N . LYS A 1 97 ? 74.041 1.034 -87.368 1.00 64.56 97 LYS A N 1
ATOM 779 C CA . LYS A 1 97 ? 75.501 1.215 -87.330 1.00 64.56 97 LYS A CA 1
ATOM 780 C C . LYS A 1 97 ? 76.045 1.814 -88.634 1.00 64.56 97 LYS A C 1
ATOM 782 O O . LYS A 1 97 ? 76.880 2.722 -88.582 1.00 64.56 97 LYS A O 1
ATOM 787 N N . TYR A 1 98 ? 75.519 1.386 -89.783 1.00 60.59 98 TYR A N 1
ATOM 788 C CA . TYR A 1 98 ? 75.845 1.947 -91.101 1.00 60.59 98 TYR A CA 1
ATOM 789 C C . TYR A 1 98 ? 75.346 3.399 -91.231 1.00 60.59 98 TYR A C 1
ATOM 791 O O . TYR A 1 98 ? 76.098 4.297 -91.606 1.00 60.59 98 TYR A O 1
ATOM 799 N N . SER A 1 99 ? 74.113 3.664 -90.789 1.00 59.94 99 SER A N 1
ATOM 800 C CA . SER A 1 99 ? 73.488 4.989 -90.752 1.00 59.94 99 SER A CA 1
ATOM 801 C C . SER A 1 99 ? 74.208 5.938 -89.794 1.00 59.94 99 SER A C 1
ATOM 803 O O . SER A 1 99 ? 74.459 7.072 -90.171 1.00 59.94 99 SER A O 1
ATOM 805 N N . LYS A 1 100 ? 74.644 5.502 -88.602 1.00 58.66 100 LYS A N 1
ATOM 806 C CA . LYS A 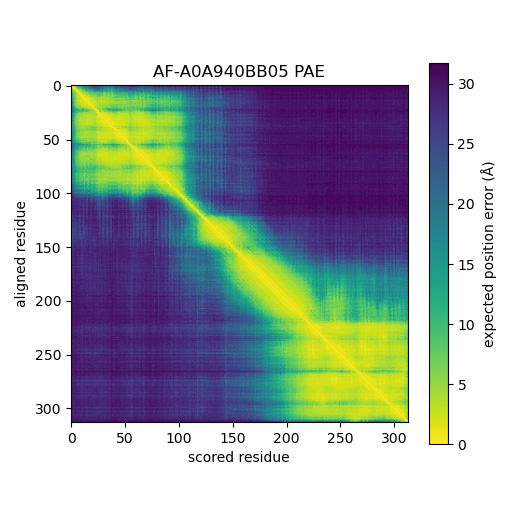1 100 ? 75.463 6.333 -87.690 1.00 58.66 100 LYS A CA 1
ATOM 807 C C . LYS A 1 100 ? 76.850 6.672 -88.250 1.00 58.66 100 LYS A C 1
ATOM 809 O O . LYS A 1 100 ? 77.393 7.720 -87.908 1.00 58.66 100 LYS A O 1
ATOM 814 N N . THR A 1 101 ? 77.409 5.817 -89.107 1.00 56.00 101 THR A N 1
ATOM 815 C CA . THR A 1 101 ? 78.710 6.055 -89.757 1.00 56.00 101 THR A CA 1
ATOM 816 C C . THR A 1 101 ? 78.566 7.000 -90.960 1.00 56.00 101 THR A C 1
ATOM 818 O O . THR A 1 101 ? 79.382 7.904 -91.115 1.00 56.00 101 THR A O 1
ATOM 821 N N . ASN A 1 102 ? 77.472 6.896 -91.728 1.00 55.03 102 ASN A N 1
ATOM 822 C CA . ASN A 1 102 ? 77.156 7.799 -92.848 1.00 55.03 102 ASN A CA 1
ATOM 823 C C . ASN A 1 102 ? 76.484 9.131 -92.437 1.00 55.03 102 ASN A C 1
ATOM 825 O O . ASN A 1 102 ? 76.689 10.148 -93.096 1.00 55.03 102 ASN A O 1
ATOM 829 N N . ASN A 1 103 ? 75.725 9.189 -91.335 1.00 53.00 103 ASN A N 1
ATOM 830 C CA . ASN A 1 103 ? 75.086 10.422 -90.836 1.00 53.00 103 ASN A CA 1
ATOM 831 C C . ASN A 1 103 ? 76.057 11.385 -90.139 1.00 53.00 103 ASN A C 1
ATOM 833 O O . ASN A 1 103 ? 75.650 12.484 -89.780 1.00 53.00 103 ASN A O 1
ATOM 837 N N . LYS A 1 104 ? 77.345 11.043 -90.006 1.00 51.22 104 LYS A N 1
ATOM 838 C CA . LYS A 1 104 ? 78.384 12.047 -89.720 1.00 51.22 104 LYS A CA 1
ATOM 839 C C . LYS A 1 104 ? 78.675 12.974 -90.918 1.00 51.22 104 LYS A C 1
ATOM 841 O O . LYS A 1 104 ? 79.429 13.924 -90.751 1.00 51.22 104 LYS A O 1
ATOM 846 N N . LEU A 1 105 ? 78.076 12.731 -92.093 1.00 53.66 105 LEU A N 1
ATOM 847 C CA . LEU A 1 105 ? 78.308 13.486 -93.336 1.00 53.66 105 LEU A CA 1
ATOM 848 C C . LEU A 1 105 ? 77.027 14.039 -94.005 1.00 53.66 105 LEU A C 1
ATOM 850 O O . LEU A 1 105 ? 77.090 14.493 -95.146 1.00 53.66 105 LEU A O 1
ATOM 854 N N . ARG A 1 106 ? 75.862 14.051 -93.333 1.00 47.97 106 ARG A N 1
ATOM 855 C CA . ARG A 1 106 ? 74.632 14.690 -93.855 1.00 47.97 106 ARG A CA 1
ATOM 856 C C . ARG A 1 106 ? 74.237 15.923 -93.025 1.00 47.97 106 ARG A C 1
ATOM 858 O O . ARG A 1 106 ? 74.182 15.808 -91.804 1.00 47.97 106 ARG A O 1
ATOM 865 N N . PRO A 1 107 ? 73.932 17.080 -93.651 1.00 51.97 107 PRO A N 1
ATOM 866 C CA . PRO A 1 107 ? 73.495 18.277 -92.934 1.00 51.97 107 PRO A CA 1
ATOM 867 C C . PRO A 1 107 ? 72.142 18.058 -92.235 1.00 51.97 107 PRO A C 1
ATOM 869 O O . PRO A 1 107 ? 71.211 17.480 -92.799 1.00 51.97 107 PRO A O 1
ATOM 872 N N . SER A 1 108 ? 72.058 18.553 -91.001 1.00 51.06 108 SER A N 1
ATOM 873 C CA . SER A 1 108 ? 71.052 18.352 -89.944 1.00 51.06 108 SER A CA 1
ATOM 874 C C . SER A 1 108 ? 69.598 18.741 -90.270 1.00 51.06 108 SER A C 1
ATOM 876 O O . SER A 1 108 ? 68.721 18.621 -89.422 1.00 51.06 108 SER A O 1
ATOM 878 N N . ASN A 1 109 ? 69.300 19.176 -91.492 1.00 53.97 109 ASN A N 1
ATOM 879 C CA . ASN A 1 109 ? 68.121 20.001 -91.779 1.00 53.97 109 ASN A CA 1
ATOM 880 C C . ASN A 1 109 ? 66.884 19.177 -92.210 1.00 53.97 109 ASN A C 1
ATOM 882 O O . ASN A 1 109 ? 65.781 19.704 -92.324 1.00 53.97 109 ASN A O 1
ATOM 886 N N . ILE A 1 110 ? 67.043 17.872 -92.472 1.00 56.50 110 ILE A N 1
ATOM 887 C CA . ILE A 1 110 ? 65.967 16.991 -92.986 1.00 56.50 110 ILE A CA 1
ATOM 888 C C . ILE A 1 110 ? 65.278 16.199 -91.852 1.00 56.50 110 ILE A C 1
ATOM 890 O O . ILE A 1 110 ? 64.166 15.700 -92.016 1.00 56.50 110 ILE A O 1
ATOM 894 N N . LEU A 1 111 ? 65.905 16.103 -90.675 1.00 53.94 111 LEU A N 1
ATOM 895 C CA . LEU A 1 111 ? 65.326 15.437 -89.499 1.00 53.94 111 LEU A CA 1
ATOM 896 C C . LEU A 1 111 ? 64.312 16.323 -88.761 1.00 53.94 111 LEU A C 1
ATOM 898 O O . LEU A 1 111 ? 63.320 15.804 -88.257 1.00 53.94 111 LEU A O 1
ATOM 902 N N . GLU A 1 112 ? 64.512 17.640 -88.767 1.00 49.59 112 GLU A N 1
ATOM 903 C CA . GLU A 1 112 ? 63.624 18.606 -88.103 1.00 49.59 112 GLU A CA 1
ATOM 904 C C . GLU A 1 112 ? 62.281 18.776 -88.834 1.00 49.59 112 GLU A C 1
ATOM 906 O O . GLU A 1 112 ? 61.244 18.981 -88.207 1.00 49.59 112 GLU A O 1
ATOM 911 N N . THR A 1 113 ? 62.254 18.603 -90.159 1.00 53.78 113 THR A N 1
ATOM 912 C CA . THR A 1 113 ? 61.022 18.767 -90.949 1.00 53.78 113 THR A CA 1
ATOM 913 C C . THR A 1 113 ? 60.062 17.580 -90.822 1.00 53.78 113 THR A C 1
ATOM 915 O O . THR A 1 113 ? 58.847 17.771 -90.848 1.00 53.78 113 THR A O 1
ATOM 918 N N . LYS A 1 114 ? 60.559 16.351 -90.617 1.00 52.88 114 LYS A N 1
ATOM 919 C CA . LYS A 1 114 ? 59.700 15.162 -90.430 1.00 52.88 114 LYS A CA 1
ATOM 920 C C . LYS A 1 114 ? 59.133 15.023 -89.015 1.00 52.88 114 LYS A C 1
ATOM 922 O O . LYS A 1 114 ? 58.034 14.491 -88.865 1.00 52.88 114 LYS A O 1
ATOM 927 N N . THR A 1 115 ? 59.838 15.496 -87.989 1.00 51.12 115 THR A N 1
ATOM 928 C CA . THR A 1 115 ? 59.331 15.502 -86.605 1.00 51.12 115 THR A CA 1
ATOM 929 C C . THR A 1 115 ? 58.324 16.626 -86.368 1.00 51.12 115 THR A C 1
ATOM 931 O O . THR A 1 115 ? 57.340 16.405 -85.661 1.00 51.12 115 THR A O 1
ATOM 934 N N . ALA A 1 116 ? 58.489 17.780 -87.025 1.00 51.78 116 ALA A N 1
ATOM 935 C CA . ALA A 1 116 ? 57.536 18.887 -86.953 1.00 51.78 116 ALA A CA 1
ATOM 936 C C . ALA A 1 116 ? 56.136 18.490 -87.463 1.00 51.78 116 ALA A C 1
ATOM 938 O O . ALA A 1 116 ? 55.145 18.719 -86.770 1.00 51.78 116 ALA A O 1
ATOM 939 N N . VAL A 1 117 ? 56.048 17.775 -88.593 1.00 53.12 117 VAL A N 1
ATOM 940 C CA . VAL A 1 117 ? 54.761 17.379 -89.207 1.00 53.12 117 VAL A CA 1
ATOM 941 C C . VAL A 1 117 ? 54.034 16.266 -88.429 1.00 53.12 117 VAL A C 1
ATOM 943 O O . VAL A 1 117 ? 52.807 16.212 -88.438 1.00 53.12 117 VAL A O 1
ATOM 946 N N . TYR A 1 118 ? 54.749 15.414 -87.683 1.00 49.81 118 TYR A N 1
ATOM 947 C CA . TYR A 1 118 ? 54.127 14.410 -86.797 1.00 49.81 118 TYR A CA 1
ATOM 948 C C . TYR A 1 118 ? 53.742 14.966 -85.412 1.00 49.81 118 TYR A C 1
ATOM 950 O O . TYR A 1 118 ? 52.880 14.398 -84.740 1.00 49.81 118 TYR A O 1
ATOM 958 N N . SER A 1 119 ? 54.344 16.079 -84.977 1.00 51.91 119 SER A N 1
ATOM 959 C CA . SER A 1 119 ? 54.088 16.672 -83.657 1.00 51.91 119 SER A CA 1
ATOM 960 C C . SER A 1 119 ? 52.860 17.580 -83.582 1.00 51.91 119 SER A C 1
ATOM 962 O O . SER A 1 119 ? 52.341 17.769 -82.487 1.00 51.91 119 SER A O 1
ATOM 964 N N . GLU A 1 120 ? 52.342 18.104 -84.699 1.00 53.78 120 GLU A N 1
ATOM 965 C CA . GLU A 1 120 ? 51.272 19.117 -84.660 1.00 53.78 120 GLU A CA 1
ATOM 966 C C . GLU A 1 120 ? 49.854 18.560 -84.450 1.00 53.78 120 GLU A C 1
ATOM 968 O O . GLU A 1 120 ? 48.960 19.308 -84.046 1.00 53.78 120 GLU A O 1
ATOM 973 N N . SER A 1 121 ? 49.632 17.258 -84.661 1.00 57.44 121 SER A N 1
ATOM 974 C CA . SER A 1 121 ? 48.287 16.665 -84.563 1.00 57.44 121 SER A CA 1
ATOM 975 C C . SER A 1 121 ? 48.042 15.930 -83.238 1.00 57.44 121 SER A C 1
ATOM 977 O O . SER A 1 121 ? 46.979 16.070 -82.636 1.00 57.44 121 SER A O 1
ATOM 979 N N . HIS A 1 122 ? 49.027 15.206 -82.697 1.00 60.19 122 HIS A N 1
ATOM 980 C CA . HIS A 1 122 ? 48.808 14.360 -81.514 1.00 60.19 122 HIS A CA 1
ATOM 981 C C . HIS A 1 122 ? 48.752 15.113 -80.178 1.00 60.19 122 HIS A C 1
ATOM 983 O O . HIS A 1 122 ? 48.106 14.620 -79.254 1.00 60.19 122 HIS A O 1
ATOM 989 N N . TRP A 1 123 ? 49.350 16.306 -80.056 1.00 62.41 123 TRP A N 1
ATOM 990 C CA . TRP A 1 123 ? 49.279 17.076 -78.805 1.00 62.41 123 TRP A CA 1
ATOM 991 C C . TRP A 1 123 ? 47.842 17.503 -78.486 1.00 62.41 123 TRP A C 1
ATOM 993 O O . TRP A 1 123 ? 47.407 17.360 -77.348 1.00 62.41 123 TRP A O 1
ATOM 1003 N N . LYS A 1 124 ? 47.061 17.909 -79.500 1.00 73.69 124 LYS A N 1
ATOM 1004 C CA . LYS A 1 124 ? 45.656 18.311 -79.323 1.00 73.69 124 LYS A CA 1
ATOM 1005 C C . LYS A 1 124 ? 44.789 17.138 -78.861 1.00 73.69 124 LYS A C 1
ATOM 1007 O O . LYS A 1 124 ? 44.067 17.264 -77.875 1.00 73.69 124 LYS A O 1
ATOM 1012 N N . TYR A 1 125 ? 44.896 15.981 -79.517 1.00 77.25 125 TYR A N 1
ATOM 1013 C CA . TYR A 1 125 ? 44.129 14.788 -79.133 1.00 77.25 125 TYR A CA 1
ATOM 1014 C C . TYR A 1 125 ? 44.580 14.200 -77.787 1.00 77.25 125 TYR A C 1
ATOM 1016 O O . TYR A 1 125 ? 43.740 13.776 -76.994 1.00 77.25 125 TYR A O 1
ATOM 1024 N N . SER A 1 126 ? 45.881 14.242 -77.479 1.00 77.69 126 SER A N 1
ATOM 1025 C CA . SER A 1 126 ? 46.405 13.815 -76.176 1.00 77.69 126 SER A CA 1
ATOM 1026 C C . SER A 1 126 ? 45.948 14.740 -75.044 1.00 77.69 126 SER A C 1
ATOM 1028 O O . SER A 1 126 ? 45.610 14.256 -73.965 1.00 77.69 126 SER A O 1
ATOM 1030 N N . SER A 1 127 ? 45.878 16.056 -75.276 1.00 80.50 127 SER A N 1
ATOM 1031 C CA . SER A 1 127 ? 45.344 17.008 -74.296 1.00 80.50 127 SER A CA 1
ATOM 1032 C C . SER A 1 127 ? 43.856 16.777 -74.027 1.00 80.50 127 SER A C 1
ATOM 1034 O O . SER A 1 127 ? 43.447 16.783 -72.868 1.00 80.50 127 SER A O 1
ATOM 1036 N N . ILE A 1 128 ? 43.055 16.505 -75.063 1.00 86.19 128 ILE A N 1
ATOM 1037 C CA . ILE A 1 128 ? 41.619 16.208 -74.915 1.00 86.19 128 ILE A CA 1
ATOM 1038 C C . ILE A 1 128 ? 41.401 14.927 -74.095 1.00 86.19 128 ILE A C 1
ATOM 1040 O O . ILE A 1 128 ? 40.565 14.915 -73.190 1.00 86.19 128 ILE A O 1
ATOM 1044 N N . LEU A 1 129 ? 42.182 13.871 -74.347 1.00 87.25 129 LEU A N 1
ATOM 1045 C CA . LEU A 1 129 ? 42.102 12.616 -73.591 1.00 87.25 129 LEU A CA 1
ATOM 1046 C C . LEU A 1 129 ? 42.458 12.811 -72.105 1.00 87.25 129 LEU A C 1
ATOM 1048 O O . LEU A 1 129 ? 41.758 12.301 -71.229 1.00 87.25 129 LEU A O 1
ATOM 1052 N N . CYS A 1 130 ? 43.507 13.587 -71.813 1.00 87.75 130 CYS A N 1
ATOM 1053 C CA . CYS A 1 130 ? 43.897 13.913 -70.439 1.00 87.75 130 CYS A CA 1
ATOM 1054 C C . CYS A 1 130 ? 42.814 14.714 -69.702 1.00 87.75 130 CYS A C 1
ATOM 1056 O O . CYS A 1 130 ? 42.522 14.423 -68.542 1.00 87.75 130 CYS A O 1
ATOM 1058 N N . ILE A 1 131 ? 42.178 15.683 -70.368 1.00 89.62 131 ILE A N 1
ATOM 1059 C CA . ILE A 1 131 ? 41.071 16.457 -69.785 1.00 89.62 131 ILE A CA 1
ATOM 1060 C C . ILE A 1 131 ? 39.888 15.536 -69.463 1.00 89.62 131 ILE A C 1
ATOM 1062 O O . ILE A 1 131 ? 39.318 15.625 -68.377 1.00 89.62 131 ILE A O 1
ATOM 1066 N N . LEU A 1 132 ? 39.553 14.605 -70.360 1.00 92.44 132 LEU A N 1
ATOM 1067 C CA . LEU A 1 132 ? 38.447 13.667 -70.159 1.00 92.44 132 LEU A CA 1
ATOM 1068 C C . LEU A 1 132 ? 38.714 12.720 -68.974 1.00 92.44 132 LEU A C 1
ATOM 1070 O O . LEU A 1 132 ? 37.829 12.510 -68.143 1.00 92.44 132 LEU A O 1
ATOM 1074 N N . LEU A 1 133 ? 39.952 12.235 -68.822 1.00 93.25 133 LEU A N 1
ATOM 1075 C CA . LEU A 1 133 ? 40.374 11.452 -67.653 1.00 93.25 133 LEU A CA 1
ATOM 1076 C C . LEU A 1 133 ? 40.277 12.247 -66.343 1.00 93.25 133 LEU A C 1
ATOM 1078 O O . LEU A 1 133 ? 39.779 11.718 -65.348 1.00 93.25 133 LEU A O 1
ATOM 1082 N N . LEU A 1 134 ? 40.690 13.518 -66.337 1.00 94.19 134 LEU A N 1
ATOM 1083 C CA . LEU A 1 134 ? 40.574 14.383 -65.158 1.00 94.19 134 LEU A CA 1
ATOM 1084 C C . LEU A 1 134 ? 39.109 14.631 -64.769 1.00 94.19 134 LEU A C 1
ATOM 1086 O O . LEU A 1 134 ? 38.778 14.609 -63.584 1.00 94.19 134 LEU A O 1
ATOM 1090 N N . VAL A 1 135 ? 38.212 14.804 -65.744 1.00 95.44 135 VAL A N 1
ATOM 1091 C CA . VAL A 1 135 ? 36.767 14.949 -65.491 1.00 95.44 135 VAL A CA 1
ATOM 1092 C C . VAL A 1 135 ? 36.176 13.673 -64.882 1.00 95.44 135 VAL A C 1
ATOM 1094 O O . VAL A 1 135 ? 35.401 13.740 -63.929 1.00 95.44 135 VAL A O 1
ATOM 1097 N N . VAL A 1 136 ? 36.573 12.492 -65.360 1.00 94.94 136 VAL A N 1
ATOM 1098 C CA . VAL A 1 136 ? 36.133 11.223 -64.754 1.00 94.94 136 VAL A CA 1
ATOM 1099 C C . VAL A 1 136 ? 36.655 11.094 -63.319 1.00 94.94 136 VAL A C 1
ATOM 1101 O O . VAL A 1 136 ? 35.899 10.711 -62.421 1.00 94.94 136 VAL A O 1
ATOM 1104 N N . LEU A 1 137 ? 37.912 11.480 -63.073 1.00 94.38 137 LEU A N 1
ATOM 1105 C CA . LEU A 1 137 ? 38.513 11.446 -61.739 1.00 94.38 137 LEU A CA 1
ATOM 1106 C C . LEU A 1 137 ? 37.774 12.370 -60.756 1.00 94.38 137 LEU A C 1
ATOM 1108 O O . LEU A 1 137 ? 37.466 11.959 -59.636 1.00 94.38 137 LEU A O 1
ATOM 1112 N N . THR A 1 138 ? 37.421 13.592 -61.176 1.00 93.44 138 THR A N 1
ATOM 1113 C CA . THR A 1 138 ? 36.686 14.541 -60.321 1.00 93.44 138 THR A CA 1
ATOM 1114 C C . THR A 1 138 ? 35.280 14.046 -59.984 1.00 93.44 138 THR A C 1
ATOM 1116 O O . THR A 1 138 ? 34.854 14.170 -58.835 1.00 93.44 138 THR A O 1
ATOM 1119 N N . ILE A 1 139 ? 34.577 13.400 -60.922 1.00 94.00 139 ILE A N 1
ATOM 1120 C CA . ILE A 1 139 ? 33.256 12.799 -60.663 1.00 94.00 139 ILE A CA 1
ATOM 1121 C C . ILE A 1 139 ? 33.350 11.668 -59.626 1.00 94.00 139 ILE A C 1
ATOM 1123 O O . ILE A 1 139 ? 32.494 11.574 -58.739 1.00 94.00 139 ILE A O 1
ATOM 1127 N N . ILE A 1 140 ? 34.383 10.821 -59.702 1.00 93.88 140 ILE A N 1
ATOM 1128 C CA . ILE A 1 140 ? 34.613 9.737 -58.730 1.00 93.88 140 ILE A CA 1
ATOM 1129 C C . ILE A 1 140 ? 34.876 10.318 -57.336 1.00 93.88 140 ILE A C 1
ATOM 1131 O O . ILE A 1 140 ? 34.247 9.894 -56.362 1.00 93.88 140 ILE A O 1
ATOM 1135 N N . ILE A 1 141 ? 35.740 11.332 -57.252 1.00 93.81 141 ILE A N 1
ATOM 1136 C CA . ILE A 1 141 ? 36.076 12.021 -56.001 1.00 93.81 141 ILE A CA 1
ATOM 1137 C C . ILE A 1 141 ? 34.825 12.671 -55.383 1.00 93.81 141 ILE A C 1
ATOM 1139 O O . ILE A 1 141 ? 34.540 12.465 -54.203 1.00 93.81 141 ILE A O 1
ATOM 1143 N N . LEU A 1 142 ? 34.011 13.379 -56.175 1.00 92.94 142 LEU A N 1
ATOM 1144 C CA . LEU A 1 142 ? 32.764 13.995 -55.701 1.00 92.94 142 LEU A CA 1
ATOM 1145 C C . LEU A 1 142 ? 31.749 12.959 -55.194 1.00 92.94 142 LEU A C 1
ATOM 1147 O O . LEU A 1 142 ? 31.121 13.169 -54.151 1.00 92.94 142 LEU A O 1
ATOM 1151 N N . LYS A 1 143 ? 31.598 11.822 -55.889 1.00 92.75 143 LYS A N 1
ATOM 1152 C CA . LYS A 1 143 ? 30.740 10.717 -55.425 1.00 92.75 143 LYS A CA 1
ATOM 1153 C C . LYS A 1 143 ? 31.233 10.137 -54.100 1.00 92.75 143 LYS A C 1
ATOM 1155 O O . LYS A 1 143 ? 30.411 9.877 -53.218 1.00 92.75 143 LYS A O 1
ATOM 1160 N N . TYR A 1 144 ? 32.545 9.969 -53.944 1.00 92.75 144 TYR A N 1
ATOM 1161 C CA . TYR A 1 144 ? 33.150 9.482 -52.705 1.00 92.75 144 TYR A CA 1
ATOM 1162 C C . TYR A 1 144 ? 32.907 10.446 -51.533 1.00 92.75 144 TYR A C 1
ATOM 1164 O O . TYR A 1 144 ? 32.357 10.030 -50.511 1.00 92.75 144 TYR A O 1
ATOM 1172 N N . TYR A 1 145 ? 33.188 11.743 -51.710 1.00 91.00 145 TYR A N 1
ATOM 1173 C CA . TYR A 1 145 ? 32.936 12.761 -50.680 1.00 91.00 145 TYR A CA 1
ATOM 1174 C C . TYR A 1 145 ? 31.453 12.856 -50.297 1.00 91.00 145 TYR A C 1
ATOM 1176 O O . TYR A 1 145 ? 31.122 12.920 -49.110 1.00 91.00 145 TYR A O 1
ATOM 1184 N N . LYS A 1 146 ? 30.535 12.806 -51.275 1.00 85.44 146 LYS A N 1
ATOM 1185 C CA . LYS A 1 146 ? 29.088 12.822 -51.004 1.00 85.44 146 LYS A CA 1
ATOM 1186 C C . LYS A 1 146 ? 28.645 11.583 -50.221 1.00 85.44 146 LYS A C 1
ATOM 1188 O O . LYS A 1 146 ? 27.874 11.712 -49.274 1.00 85.44 146 LYS A O 1
ATOM 1193 N N . LYS A 1 147 ? 29.152 10.392 -50.564 1.00 85.25 147 LYS A N 1
ATOM 1194 C CA . LYS A 1 147 ? 28.860 9.148 -49.830 1.00 85.25 147 LYS A CA 1
ATOM 1195 C C . LYS A 1 147 ? 29.376 9.207 -48.390 1.00 85.25 147 LYS A C 1
ATOM 1197 O O . LYS A 1 147 ? 28.644 8.833 -47.478 1.00 85.25 147 LYS A O 1
ATOM 1202 N N . GLN A 1 148 ? 30.594 9.704 -48.181 1.00 82.06 148 GLN A N 1
ATOM 1203 C CA . GLN A 1 148 ? 31.184 9.835 -46.847 1.00 82.06 148 GLN A CA 1
ATOM 1204 C C . GLN A 1 148 ? 30.391 10.817 -45.975 1.00 82.06 148 GLN A C 1
ATOM 1206 O O . GLN A 1 148 ? 30.011 10.470 -44.858 1.00 82.06 148 GLN A O 1
ATOM 1211 N N . LYS A 1 149 ? 30.058 12.001 -46.509 1.00 80.75 149 LYS A N 1
ATOM 1212 C CA . LYS A 1 149 ? 29.249 13.005 -45.801 1.00 80.75 149 LYS A CA 1
ATOM 1213 C C . LYS A 1 149 ? 27.850 12.482 -45.468 1.00 80.75 149 LYS A C 1
ATOM 1215 O O . LYS A 1 149 ? 27.395 12.676 -44.348 1.00 80.75 149 LYS A O 1
ATOM 1220 N N . ASN A 1 150 ? 27.206 11.776 -46.400 1.00 75.00 150 ASN A N 1
ATOM 1221 C CA . ASN A 1 150 ? 25.885 11.182 -46.180 1.00 75.00 150 ASN A CA 1
ATOM 1222 C C . ASN A 1 150 ? 25.912 10.040 -45.149 1.00 75.00 150 ASN A C 1
ATOM 1224 O O . ASN A 1 150 ? 24.960 9.879 -44.395 1.00 75.00 150 ASN A O 1
ATOM 1228 N N . CYS A 1 151 ? 26.987 9.247 -45.097 1.00 74.94 151 CYS A N 1
ATOM 1229 C CA . CYS A 1 151 ? 27.150 8.194 -44.090 1.00 74.94 151 CYS A CA 1
ATOM 1230 C C . CYS A 1 151 ? 27.365 8.788 -42.688 1.00 74.94 151 CYS A C 1
ATOM 1232 O O . CYS A 1 151 ? 26.747 8.351 -41.716 1.00 74.94 151 CYS A O 1
ATOM 1234 N N . LEU A 1 152 ? 28.189 9.835 -42.593 1.00 73.69 152 LEU A N 1
ATOM 1235 C CA . LEU A 1 152 ? 28.426 10.565 -41.347 1.00 73.69 152 LEU A CA 1
ATOM 1236 C C . LEU A 1 152 ? 27.148 11.249 -40.844 1.00 73.69 152 LEU A C 1
ATOM 1238 O O . LEU A 1 152 ? 26.790 11.077 -39.682 1.00 73.69 152 LEU A O 1
ATOM 1242 N N . SER A 1 153 ? 26.406 11.942 -41.716 1.00 71.19 153 SER A N 1
ATOM 1243 C CA . SER A 1 153 ? 25.146 12.590 -41.331 1.00 71.19 153 SER A CA 1
ATOM 1244 C C . SER A 1 153 ? 24.039 11.588 -40.986 1.00 71.19 153 SER A C 1
ATOM 1246 O O . SER A 1 153 ? 23.271 11.836 -40.057 1.00 71.19 153 SER A O 1
ATOM 1248 N N . ALA A 1 154 ? 23.978 10.435 -41.665 1.00 73.56 154 ALA A N 1
ATOM 1249 C CA . ALA A 1 154 ? 23.066 9.339 -41.324 1.00 73.56 154 ALA A CA 1
ATOM 1250 C C . ALA A 1 154 ? 23.403 8.696 -39.968 1.00 73.56 154 ALA A C 1
ATOM 1252 O O . ALA A 1 154 ? 22.512 8.275 -39.236 1.00 73.56 154 ALA A O 1
ATOM 1253 N N . THR A 1 155 ? 24.687 8.626 -39.614 1.00 68.69 155 THR A N 1
ATOM 1254 C CA . THR A 1 155 ? 25.123 8.119 -38.304 1.00 68.69 155 THR A CA 1
ATOM 1255 C C . THR A 1 155 ? 24.804 9.127 -37.203 1.00 68.69 155 THR A C 1
ATOM 1257 O O . THR A 1 155 ? 24.302 8.753 -36.149 1.00 68.69 155 THR A O 1
ATOM 1260 N N . GLN A 1 156 ? 25.016 10.417 -37.467 1.00 74.56 156 GLN A N 1
ATOM 1261 C CA . GLN A 1 156 ? 24.715 11.486 -36.517 1.00 74.56 156 GLN A CA 1
ATOM 1262 C C . GLN A 1 156 ? 23.209 11.626 -36.255 1.00 74.56 156 GLN A C 1
ATOM 1264 O O . GLN A 1 156 ? 22.803 11.754 -35.109 1.00 74.56 156 GLN A O 1
ATOM 1269 N N . THR A 1 157 ? 22.364 11.517 -37.285 1.00 74.19 157 THR A N 1
ATOM 1270 C CA . THR A 1 157 ? 20.898 11.509 -37.110 1.00 74.19 157 THR A CA 1
ATOM 1271 C C . THR A 1 157 ? 20.417 10.303 -36.310 1.00 74.19 157 THR A C 1
ATOM 1273 O O . THR A 1 157 ? 19.607 10.476 -35.405 1.00 74.19 157 THR A O 1
ATOM 1276 N N . LYS A 1 158 ? 20.961 9.106 -36.563 1.00 78.38 158 LYS A N 1
ATOM 1277 C CA . LYS A 1 158 ? 20.661 7.917 -35.748 1.00 78.38 158 LYS A CA 1
ATOM 1278 C C . LYS A 1 158 ? 21.092 8.083 -34.290 1.00 78.38 158 LYS A C 1
ATOM 1280 O O . LYS A 1 158 ? 20.347 7.702 -33.397 1.00 78.38 158 LYS A O 1
ATOM 1285 N N . ASN A 1 159 ? 22.267 8.663 -34.045 1.00 81.12 159 ASN A N 1
ATOM 1286 C CA . ASN A 1 159 ? 22.753 8.911 -32.687 1.00 81.12 159 ASN A CA 1
ATOM 1287 C C . ASN A 1 159 ? 21.906 9.961 -31.958 1.00 81.12 159 ASN A C 1
ATOM 1289 O O . ASN A 1 159 ? 21.611 9.773 -30.784 1.00 81.12 159 ASN A O 1
ATOM 1293 N N . ASN A 1 160 ? 21.470 11.016 -32.650 1.00 83.06 160 ASN A N 1
ATOM 1294 C CA . ASN A 1 160 ? 20.580 12.026 -32.077 1.00 83.06 160 ASN A CA 1
ATOM 1295 C C . ASN A 1 160 ? 19.212 11.421 -31.724 1.00 83.06 160 ASN A C 1
ATOM 1297 O O . ASN A 1 160 ? 18.738 11.609 -30.611 1.00 83.06 160 ASN A O 1
ATOM 1301 N N . GLN A 1 161 ? 18.625 10.616 -32.619 1.00 85.25 161 GLN A N 1
ATOM 1302 C CA . GLN A 1 161 ? 17.384 9.882 -32.335 1.00 85.25 161 GLN A CA 1
ATOM 1303 C C . GLN A 1 161 ? 17.551 8.929 -31.147 1.00 85.25 161 GLN A C 1
ATOM 1305 O O . GLN A 1 161 ? 16.686 8.856 -30.279 1.00 85.25 161 GLN A O 1
ATOM 1310 N N . LEU A 1 162 ? 18.682 8.221 -31.069 1.00 89.00 162 LEU A N 1
ATOM 1311 C CA . LEU A 1 162 ? 18.981 7.363 -29.928 1.00 89.00 162 LEU A CA 1
ATOM 1312 C C . LEU A 1 162 ? 19.086 8.182 -28.631 1.00 89.00 162 LEU A C 1
ATOM 1314 O O . LEU A 1 162 ? 18.523 7.777 -27.619 1.00 89.00 162 LEU A O 1
ATOM 1318 N N . GLN A 1 163 ? 19.743 9.342 -28.654 1.00 89.25 163 GLN A N 1
ATOM 1319 C CA . GLN A 1 163 ? 19.829 10.229 -27.490 1.00 89.25 163 GLN A CA 1
ATOM 1320 C C . GLN A 1 163 ? 18.459 10.747 -27.040 1.00 89.25 163 GLN A C 1
ATOM 1322 O O . GLN A 1 163 ? 18.181 10.707 -25.844 1.00 89.25 163 GLN A O 1
ATOM 1327 N N . GLU A 1 164 ? 17.592 11.154 -27.969 1.00 89.69 164 GLU A N 1
ATOM 1328 C CA . GLU A 1 164 ? 16.213 11.557 -27.663 1.00 89.69 164 GLU A CA 1
ATOM 1329 C C . GLU A 1 164 ? 15.438 10.404 -27.011 1.00 89.69 164 GLU A C 1
ATOM 1331 O O . GLU A 1 164 ? 14.879 10.567 -25.928 1.00 89.69 164 GLU A O 1
ATOM 1336 N N . THR A 1 165 ? 15.500 9.193 -27.584 1.00 90.12 165 THR A N 1
ATOM 1337 C CA . THR A 1 165 ? 14.827 8.025 -26.986 1.00 90.12 165 THR A CA 1
ATOM 1338 C C . THR A 1 165 ? 15.369 7.668 -25.601 1.00 90.12 165 THR A C 1
ATOM 1340 O O . THR A 1 165 ? 14.601 7.285 -24.719 1.00 90.12 165 THR A O 1
ATOM 1343 N N . LEU A 1 166 ? 16.679 7.809 -25.372 1.00 93.19 166 LEU A N 1
ATOM 1344 C CA . LEU A 1 166 ? 17.285 7.576 -24.060 1.00 93.19 166 LEU A CA 1
ATOM 1345 C C . LEU A 1 166 ? 16.828 8.620 -23.041 1.00 93.19 166 LEU A C 1
ATOM 1347 O O . LEU A 1 166 ? 16.558 8.269 -21.891 1.00 93.19 166 LEU A O 1
ATOM 1351 N N . GLN A 1 167 ? 16.709 9.881 -23.455 1.00 93.25 167 GLN A N 1
ATOM 1352 C CA . GLN A 1 167 ? 16.211 10.953 -22.601 1.00 93.25 167 GLN A CA 1
ATOM 1353 C C . GLN A 1 167 ? 14.742 10.725 -22.223 1.00 93.25 167 GLN A C 1
ATOM 1355 O O . GLN A 1 167 ? 14.395 10.841 -21.046 1.00 93.25 167 GLN A O 1
ATOM 1360 N N . ASP A 1 168 ? 13.907 10.305 -23.174 1.00 94.50 168 ASP A N 1
ATOM 1361 C CA . ASP A 1 168 ? 12.505 9.958 -22.923 1.00 94.50 168 ASP A CA 1
ATOM 1362 C C . ASP A 1 168 ? 12.365 8.776 -21.957 1.00 94.50 168 ASP A C 1
ATOM 1364 O O . ASP A 1 168 ? 11.552 8.811 -21.028 1.00 94.50 168 ASP A O 1
ATOM 1368 N N . ILE A 1 169 ? 13.185 7.732 -22.129 1.00 94.38 169 ILE A N 1
ATOM 1369 C CA . ILE A 1 169 ? 13.221 6.584 -21.212 1.00 94.38 169 ILE A CA 1
ATOM 1370 C C . ILE A 1 169 ? 13.618 7.036 -19.802 1.00 94.38 169 ILE A C 1
ATOM 1372 O O . ILE A 1 169 ? 13.000 6.606 -18.826 1.00 94.38 169 ILE A O 1
ATOM 1376 N N . LEU A 1 170 ? 14.618 7.912 -19.681 1.00 95.31 170 LEU A N 1
ATOM 1377 C CA . LEU A 1 170 ? 15.092 8.417 -18.393 1.00 95.31 170 LEU A CA 1
ATOM 1378 C C . LEU A 1 170 ? 14.012 9.255 -17.696 1.00 95.31 170 LEU A C 1
ATOM 1380 O O . LEU A 1 170 ? 13.707 9.008 -16.529 1.00 95.31 170 LEU A O 1
ATOM 1384 N N . LEU A 1 171 ? 13.366 10.174 -18.419 1.00 95.38 171 LEU A N 1
ATOM 1385 C CA . LEU A 1 171 ? 12.243 10.963 -17.901 1.00 95.38 171 LEU A CA 1
ATOM 1386 C C . LEU A 1 171 ? 11.092 10.068 -17.435 1.00 95.38 171 LEU A C 1
ATOM 1388 O O . LEU A 1 171 ? 10.553 10.254 -16.340 1.00 95.38 171 LEU A O 1
ATOM 1392 N N . LYS A 1 172 ? 10.744 9.054 -18.234 1.00 95.62 172 LYS A N 1
ATOM 1393 C CA . LYS A 1 172 ? 9.693 8.100 -17.880 1.00 95.62 172 LYS A CA 1
ATOM 1394 C C . LYS A 1 172 ? 10.056 7.312 -16.624 1.00 95.62 172 LYS A C 1
ATOM 1396 O O . LYS A 1 172 ? 9.214 7.202 -15.735 1.00 95.62 172 LYS A O 1
ATOM 1401 N N . ASN A 1 173 ? 11.289 6.821 -16.512 1.00 95.25 173 ASN A N 1
ATOM 1402 C CA . ASN A 1 173 ? 11.757 6.106 -15.324 1.00 95.25 173 ASN A CA 1
ATOM 1403 C C . ASN A 1 173 ? 11.719 6.980 -14.068 1.00 95.25 173 ASN A C 1
ATOM 1405 O O . ASN A 1 173 ? 11.212 6.524 -13.046 1.00 95.25 173 ASN A O 1
ATOM 1409 N N . ASN A 1 174 ? 12.155 8.239 -14.153 1.00 95.62 174 ASN A N 1
ATOM 1410 C CA . ASN A 1 174 ? 12.069 9.170 -13.026 1.00 95.62 174 ASN A CA 1
ATOM 1411 C C . ASN A 1 174 ? 10.611 9.390 -12.598 1.00 95.62 174 ASN A C 1
ATOM 1413 O O . ASN A 1 174 ? 10.285 9.256 -11.422 1.00 95.62 174 ASN A O 1
ATOM 1417 N N . SER A 1 175 ? 9.703 9.616 -13.556 1.00 94.69 175 SER A N 1
ATOM 1418 C CA . SER A 1 175 ? 8.274 9.782 -13.249 1.00 94.69 175 SER A CA 1
ATOM 1419 C C . SER A 1 175 ? 7.645 8.529 -12.622 1.00 94.69 175 SER A C 1
ATOM 1421 O O . SER A 1 175 ? 6.736 8.625 -11.798 1.00 94.69 175 SER A O 1
ATOM 1423 N N . LEU A 1 176 ? 8.120 7.337 -13.002 1.00 95.62 176 LEU A N 1
ATOM 1424 C CA . LEU A 1 176 ? 7.683 6.075 -12.409 1.00 95.62 176 LEU A CA 1
ATOM 1425 C C . LEU A 1 176 ? 8.235 5.908 -10.993 1.00 95.62 176 LEU A C 1
ATOM 1427 O O . LEU A 1 176 ? 7.494 5.470 -10.120 1.00 95.62 176 LEU A O 1
ATOM 1431 N N . GLN A 1 177 ? 9.487 6.295 -10.742 1.00 95.31 177 GLN A N 1
ATOM 1432 C CA . GLN A 1 177 ? 10.068 6.281 -9.398 1.00 95.31 177 GLN A CA 1
ATOM 1433 C C . GLN A 1 177 ? 9.333 7.227 -8.446 1.00 95.31 177 GLN A C 1
ATOM 1435 O O . GLN A 1 177 ? 9.018 6.831 -7.328 1.00 95.31 177 GLN A O 1
ATOM 1440 N N . GLU A 1 178 ? 8.986 8.436 -8.892 1.00 95.50 178 GLU A N 1
ATOM 1441 C CA . GLU A 1 178 ? 8.191 9.371 -8.085 1.00 95.50 178 GLU A CA 1
ATOM 1442 C C . GLU A 1 178 ? 6.806 8.803 -7.743 1.00 95.50 178 GLU A C 1
ATOM 1444 O O . GLU A 1 178 ? 6.345 8.927 -6.607 1.00 95.50 178 GLU A O 1
ATOM 1449 N N . LYS A 1 179 ? 6.157 8.129 -8.704 1.00 95.38 179 LYS A N 1
ATOM 1450 C CA . LYS A 1 179 ? 4.878 7.438 -8.477 1.00 95.38 179 LYS A CA 1
ATOM 1451 C C . LYS A 1 179 ? 5.009 6.262 -7.513 1.00 95.38 179 LYS A C 1
ATOM 1453 O O . LYS A 1 179 ? 4.144 6.091 -6.663 1.00 95.38 179 LYS A O 1
ATOM 1458 N N . LEU A 1 180 ? 6.068 5.463 -7.626 1.00 96.12 180 LEU A N 1
ATOM 1459 C CA . LEU A 1 180 ? 6.315 4.363 -6.691 1.00 96.12 180 LEU A CA 1
ATOM 1460 C C . LEU A 1 180 ? 6.539 4.898 -5.277 1.00 96.12 180 LEU A C 1
ATOM 1462 O O . LEU A 1 180 ? 5.920 4.410 -4.338 1.00 96.12 180 LEU A O 1
ATOM 1466 N N . TYR A 1 181 ? 7.337 5.955 -5.134 1.00 95.62 181 TYR A N 1
ATOM 1467 C CA . TYR A 1 181 ? 7.593 6.577 -3.838 1.00 95.62 181 TYR A CA 1
ATOM 1468 C C . TYR A 1 181 ? 6.319 7.153 -3.199 1.00 95.62 181 TYR A C 1
ATOM 1470 O O . TYR A 1 181 ? 6.089 6.991 -1.997 1.00 95.62 181 TYR A O 1
ATOM 1478 N N . SER A 1 182 ? 5.451 7.800 -3.986 1.00 94.88 182 SER A N 1
ATOM 1479 C CA . SER A 1 182 ? 4.177 8.314 -3.468 1.00 94.88 182 SER A CA 1
ATOM 1480 C C . SER A 1 182 ? 3.220 7.190 -3.063 1.00 94.88 182 SER A C 1
ATOM 1482 O O . SER A 1 182 ? 2.613 7.273 -1.993 1.00 94.88 182 SER A O 1
ATOM 1484 N N . GLN A 1 183 ? 3.153 6.110 -3.847 1.00 95.44 183 GLN A N 1
ATOM 1485 C CA . GLN A 1 183 ? 2.362 4.920 -3.523 1.00 95.44 183 GLN A CA 1
ATOM 1486 C C . GLN A 1 183 ? 2.881 4.193 -2.278 1.00 95.44 183 GLN A C 1
ATOM 1488 O O . GLN A 1 183 ? 2.090 3.788 -1.431 1.00 95.44 183 GLN A O 1
ATOM 1493 N N . GLU A 1 184 ? 4.197 4.056 -2.111 1.00 95.50 184 GLU A N 1
ATOM 1494 C CA . GLU A 1 184 ? 4.793 3.459 -0.910 1.00 95.50 184 GLU A CA 1
ATOM 1495 C C . GLU A 1 184 ? 4.447 4.259 0.349 1.00 95.50 184 GLU A C 1
ATOM 1497 O O . GLU A 1 184 ? 4.098 3.678 1.382 1.00 95.50 184 GLU A O 1
ATOM 1502 N N . LYS A 1 185 ? 4.472 5.593 0.254 1.00 95.56 185 LYS A N 1
ATOM 1503 C CA . LYS A 1 185 ? 4.076 6.480 1.353 1.00 95.56 185 LYS A CA 1
ATOM 1504 C C . LYS A 1 185 ? 2.594 6.329 1.708 1.00 95.56 185 LYS A C 1
ATOM 1506 O O . LYS A 1 185 ? 2.254 6.318 2.891 1.00 95.56 185 LYS A O 1
ATOM 1511 N N . GLU A 1 186 ? 1.725 6.193 0.711 1.00 95.88 186 GLU A N 1
ATOM 1512 C CA . GLU A 1 186 ? 0.292 5.947 0.915 1.00 95.88 186 GLU A CA 1
ATOM 1513 C C . GLU A 1 186 ? 0.033 4.566 1.537 1.00 95.88 186 GLU A C 1
ATOM 1515 O O . GLU A 1 186 ? -0.729 4.436 2.493 1.00 95.88 186 GLU A O 1
ATOM 1520 N N . ILE A 1 187 ? 0.731 3.524 1.083 1.00 95.75 187 ILE A N 1
ATOM 1521 C CA . ILE A 1 187 ? 0.639 2.188 1.687 1.00 95.75 187 ILE A CA 1
ATOM 1522 C C . ILE A 1 187 ? 1.097 2.225 3.149 1.00 95.75 187 ILE A C 1
ATOM 1524 O O . ILE A 1 187 ? 0.474 1.594 4.007 1.00 95.75 187 ILE A O 1
ATOM 1528 N N . ALA A 1 188 ? 2.170 2.956 3.455 1.00 95.44 188 ALA A N 1
ATOM 1529 C CA . ALA A 1 188 ? 2.661 3.102 4.820 1.00 95.44 188 ALA A CA 1
ATOM 1530 C C . ALA A 1 188 ? 1.635 3.800 5.730 1.00 95.44 188 ALA A C 1
ATOM 1532 O O . ALA A 1 188 ? 1.388 3.318 6.839 1.00 95.44 188 ALA A O 1
ATOM 1533 N N . SER A 1 189 ? 0.988 4.872 5.257 1.00 94.50 189 SER A N 1
ATOM 1534 C CA . SER A 1 189 ? -0.046 5.566 6.036 1.00 94.50 189 SER A CA 1
ATOM 1535 C C . SER A 1 189 ? -1.286 4.694 6.247 1.00 94.50 189 SER A C 1
ATOM 1537 O O . SER A 1 189 ? -1.781 4.602 7.371 1.00 94.50 189 SER A O 1
ATOM 1539 N N . ILE A 1 190 ? -1.737 3.968 5.218 1.00 95.69 190 ILE A N 1
ATOM 1540 C CA . ILE A 1 190 ? -2.855 3.018 5.327 1.00 95.69 190 ILE A CA 1
ATOM 1541 C C . ILE A 1 190 ? -2.531 1.916 6.341 1.00 95.69 190 ILE A C 1
ATOM 1543 O O . ILE A 1 190 ? -3.362 1.589 7.188 1.00 95.69 190 ILE A O 1
ATOM 1547 N N . ARG A 1 191 ? -1.317 1.352 6.297 1.00 95.00 191 ARG A N 1
ATOM 1548 C CA . ARG A 1 191 ? -0.877 0.328 7.260 1.00 95.00 191 ARG A CA 1
ATOM 1549 C C . ARG A 1 191 ? -0.873 0.854 8.690 1.00 95.00 191 ARG A C 1
ATOM 1551 O O . ARG A 1 191 ? -1.299 0.130 9.588 1.00 95.00 191 ARG A O 1
ATOM 1558 N N . GLN A 1 192 ? -0.424 2.090 8.903 1.00 95.19 192 GLN A N 1
ATOM 1559 C CA . GLN A 1 192 ? -0.444 2.711 10.225 1.00 95.19 192 GLN A CA 1
ATOM 1560 C C . GLN A 1 192 ? -1.880 2.857 10.745 1.00 95.19 192 GLN A C 1
ATOM 1562 O O . GLN A 1 192 ? -2.177 2.379 11.839 1.00 95.19 192 GLN A O 1
ATOM 1567 N N . VAL A 1 193 ? -2.780 3.432 9.941 1.00 95.56 193 VAL A N 1
ATOM 1568 C CA . VAL A 1 193 ? -4.195 3.605 10.315 1.00 95.56 193 VAL A CA 1
ATOM 1569 C C . VAL A 1 193 ? -4.854 2.258 10.613 1.00 95.56 193 VAL A C 1
ATOM 1571 O O . VAL A 1 193 ? -5.558 2.125 11.611 1.00 95.56 193 VAL A O 1
ATOM 1574 N N . ASN A 1 194 ? -4.595 1.240 9.792 1.00 95.62 194 ASN A N 1
ATOM 1575 C CA . ASN A 1 194 ? -5.154 -0.094 9.996 1.00 95.62 194 ASN A CA 1
ATOM 1576 C C . ASN A 1 194 ? -4.648 -0.740 11.301 1.00 95.62 194 ASN A C 1
ATOM 1578 O O . ASN A 1 194 ? -5.418 -1.363 12.032 1.00 95.62 194 ASN A O 1
ATOM 1582 N N . ASN A 1 195 ? -3.371 -0.547 11.645 1.00 95.12 195 ASN A N 1
ATOM 1583 C CA . ASN A 1 195 ? -2.819 -1.038 12.908 1.00 95.12 195 ASN A CA 1
ATOM 1584 C C . ASN A 1 195 ? -3.449 -0.323 14.118 1.00 95.12 195 ASN A C 1
ATOM 1586 O O . ASN A 1 195 ? -3.885 -0.975 15.065 1.00 95.12 195 ASN A O 1
ATOM 1590 N N . GLU A 1 196 ? -3.587 1.004 14.064 1.00 95.00 196 GLU A N 1
ATOM 1591 C CA . GLU A 1 196 ? -4.266 1.782 15.111 1.00 95.00 196 GLU A CA 1
ATOM 1592 C C . GLU A 1 196 ? -5.732 1.356 15.286 1.00 95.00 196 GLU A C 1
ATOM 1594 O O . GLU A 1 196 ? -6.219 1.210 16.409 1.00 95.00 196 GLU A O 1
ATOM 1599 N N . GLN A 1 197 ? -6.445 1.122 14.181 1.00 93.94 197 GLN A N 1
ATOM 1600 C CA . GLN A 1 197 ? -7.816 0.611 14.209 1.00 93.94 197 GLN A CA 1
ATOM 1601 C C . GLN A 1 197 ? -7.882 -0.798 14.801 1.00 93.94 197 GLN A C 1
ATOM 1603 O O . GLN A 1 197 ? -8.723 -1.055 15.660 1.00 93.94 197 GLN A O 1
ATOM 1608 N N . SER A 1 198 ? -6.964 -1.684 14.417 1.00 94.38 198 SER A N 1
ATOM 1609 C CA . SER A 1 198 ? -6.878 -3.044 14.961 1.00 94.38 198 SER A CA 1
ATOM 1610 C C . SER A 1 198 ? -6.627 -3.035 16.473 1.00 94.38 198 SER A C 1
ATOM 1612 O O . SER A 1 198 ? -7.278 -3.766 17.217 1.00 94.38 198 SER A O 1
ATOM 1614 N N . GLN A 1 199 ? -5.748 -2.154 16.960 1.00 94.88 199 GLN A N 1
ATOM 1615 C CA . GLN A 1 199 ? -5.514 -1.976 18.397 1.00 94.88 199 GLN A CA 1
ATOM 1616 C C . GLN A 1 199 ? -6.758 -1.462 19.130 1.00 94.88 199 GLN A C 1
ATOM 1618 O O . GLN A 1 199 ? -7.076 -1.961 20.210 1.00 94.88 199 GLN A O 1
ATOM 1623 N N . LYS A 1 200 ? -7.494 -0.509 18.544 1.00 94.81 200 LYS A N 1
ATOM 1624 C CA . LYS A 1 200 ? -8.764 -0.024 19.109 1.00 94.81 200 LYS A CA 1
ATOM 1625 C C . LYS A 1 200 ? -9.817 -1.125 19.169 1.00 94.81 200 LYS A C 1
ATOM 1627 O O . LYS A 1 200 ? -10.498 -1.238 20.182 1.00 94.81 200 LYS A O 1
ATOM 1632 N N . ILE A 1 201 ? -9.928 -1.952 18.128 1.00 94.94 201 ILE A N 1
ATOM 1633 C CA . ILE A 1 201 ? -10.844 -3.101 18.116 1.00 94.94 201 ILE A CA 1
ATOM 1634 C C . ILE A 1 201 ? -10.499 -4.052 19.264 1.00 94.94 201 ILE A C 1
ATOM 1636 O O . ILE A 1 201 ? -11.374 -4.370 20.063 1.00 94.94 201 ILE A O 1
ATOM 1640 N N . LEU A 1 202 ? -9.225 -4.418 19.430 1.00 95.50 202 LEU A N 1
ATOM 1641 C CA . LEU A 1 202 ? -8.790 -5.284 20.533 1.00 95.50 202 LEU A CA 1
ATOM 1642 C C . LEU A 1 202 ? -9.088 -4.681 21.916 1.00 95.50 202 LEU A C 1
ATOM 1644 O O . LEU A 1 202 ? -9.482 -5.396 22.839 1.00 95.50 202 LEU A O 1
ATOM 1648 N N . GLN A 1 203 ? -8.916 -3.366 22.076 1.00 94.88 203 GLN A N 1
ATOM 1649 C CA . GLN A 1 203 ? -9.261 -2.671 23.319 1.00 94.88 203 GLN A CA 1
ATOM 1650 C C . GLN A 1 203 ? -10.767 -2.706 23.593 1.00 94.88 203 GLN A C 1
ATOM 1652 O O . GLN A 1 203 ? -11.169 -3.029 24.711 1.00 94.88 203 GLN A O 1
ATOM 1657 N N . LEU A 1 204 ? -11.590 -2.423 22.583 1.00 94.75 204 LEU A N 1
ATOM 1658 C CA . LEU A 1 204 ? -13.048 -2.469 22.694 1.00 94.75 204 LEU A CA 1
ATOM 1659 C C . LEU A 1 204 ? -13.546 -3.887 22.986 1.00 94.75 204 LEU A C 1
ATOM 1661 O O . LEU A 1 204 ? -14.409 -4.063 23.839 1.00 94.75 204 LEU A O 1
ATOM 1665 N N . GLU A 1 205 ? -12.975 -4.909 22.349 1.00 93.12 205 GLU A N 1
ATOM 1666 C CA . GLU A 1 205 ? -13.299 -6.310 22.636 1.00 93.12 205 GLU A CA 1
ATOM 1667 C C . GLU A 1 205 ? -12.959 -6.694 24.079 1.00 93.12 205 GLU A C 1
ATOM 1669 O O . GLU A 1 205 ? -13.726 -7.409 24.731 1.00 93.12 205 GLU A O 1
ATOM 1674 N N . LYS A 1 206 ? -11.822 -6.218 24.600 1.00 94.75 206 LYS A N 1
ATOM 1675 C CA . LYS A 1 206 ? -11.439 -6.440 25.998 1.00 94.75 206 LYS A CA 1
ATOM 1676 C C . LYS A 1 206 ? -12.419 -5.760 26.953 1.00 94.75 206 LYS A C 1
ATOM 1678 O O . LYS A 1 206 ? -12.911 -6.416 27.867 1.00 94.75 206 LYS A O 1
ATOM 1683 N N . GLN A 1 207 ? -12.745 -4.492 26.706 1.00 94.00 207 GLN A N 1
ATOM 1684 C CA . GLN A 1 207 ? -13.728 -3.748 27.499 1.00 94.00 207 GLN A CA 1
ATOM 1685 C C . GLN A 1 207 ? -15.103 -4.421 27.464 1.00 94.00 207 GLN A C 1
ATOM 1687 O O . GLN A 1 207 ? -15.729 -4.593 28.504 1.00 94.00 207 GLN A O 1
ATOM 1692 N N . LEU A 1 208 ? -15.546 -4.882 26.292 1.00 92.50 208 LEU A N 1
ATOM 1693 C CA . LEU A 1 208 ? -16.810 -5.598 26.142 1.00 92.50 208 LEU A CA 1
ATOM 1694 C C . LEU A 1 208 ? -16.827 -6.890 26.969 1.00 92.50 208 LEU A C 1
ATOM 1696 O O . LEU A 1 208 ? -17.805 -7.158 27.662 1.00 92.50 208 LEU A O 1
ATOM 1700 N N . LYS A 1 209 ? -15.750 -7.683 26.929 1.00 91.75 209 LYS A N 1
ATOM 1701 C CA . LYS A 1 209 ? -15.634 -8.904 27.743 1.00 91.75 209 LYS A CA 1
ATOM 1702 C C . LYS A 1 209 ? -15.665 -8.598 29.238 1.00 91.75 209 LYS A C 1
ATOM 1704 O O . LYS A 1 209 ? -16.338 -9.310 29.979 1.00 91.75 209 LYS A O 1
ATOM 1709 N N . GLU A 1 210 ? -14.967 -7.552 29.674 1.00 91.06 210 GLU A N 1
ATOM 1710 C CA . GLU A 1 210 ? -14.972 -7.113 31.072 1.00 91.06 210 GLU A CA 1
ATOM 1711 C C . GLU A 1 210 ? -16.375 -6.684 31.520 1.00 91.06 210 GLU A C 1
ATOM 1713 O O . GLU A 1 210 ? -16.831 -7.120 32.576 1.00 91.06 210 GLU A O 1
ATOM 1718 N N . GLU A 1 211 ? -17.092 -5.906 30.708 1.00 87.12 211 GLU A N 1
ATOM 1719 C CA . GLU A 1 211 ? -18.463 -5.478 31.010 1.00 87.12 211 GLU A CA 1
ATOM 1720 C C . GLU A 1 211 ? -19.459 -6.643 31.004 1.00 87.12 211 GLU A C 1
ATOM 1722 O O . GLU A 1 211 ? -20.280 -6.752 31.913 1.00 87.12 211 GLU A O 1
ATOM 1727 N N . ILE A 1 212 ? -19.354 -7.578 30.052 1.00 84.31 212 ILE A N 1
ATOM 1728 C CA . ILE A 1 212 ? -20.166 -8.805 30.055 1.00 84.31 212 ILE A CA 1
ATOM 1729 C C . ILE A 1 212 ? -19.911 -9.605 31.334 1.00 84.31 212 ILE A C 1
ATOM 1731 O O . ILE A 1 212 ? -20.859 -10.031 31.991 1.00 84.31 212 ILE A O 1
ATOM 1735 N N . HIS A 1 213 ? -18.646 -9.794 31.713 1.00 80.62 213 HIS A N 1
ATOM 1736 C CA . HIS A 1 213 ? -18.291 -10.559 32.905 1.00 80.62 213 HIS A CA 1
ATOM 1737 C C . HIS A 1 213 ? -18.783 -9.878 34.189 1.00 80.62 213 HIS A C 1
ATOM 1739 O O . HIS A 1 213 ? -19.336 -10.544 35.066 1.00 80.62 213 HIS A O 1
ATOM 1745 N N . LYS A 1 214 ? -18.653 -8.547 34.285 1.00 80.62 214 LYS A N 1
ATOM 1746 C CA . LYS A 1 214 ? -19.247 -7.764 35.379 1.00 80.62 214 LYS A CA 1
ATOM 1747 C C . LYS A 1 214 ? -20.757 -7.955 35.432 1.00 80.62 214 LYS A C 1
ATOM 1749 O O . LYS A 1 214 ? -21.274 -8.222 36.506 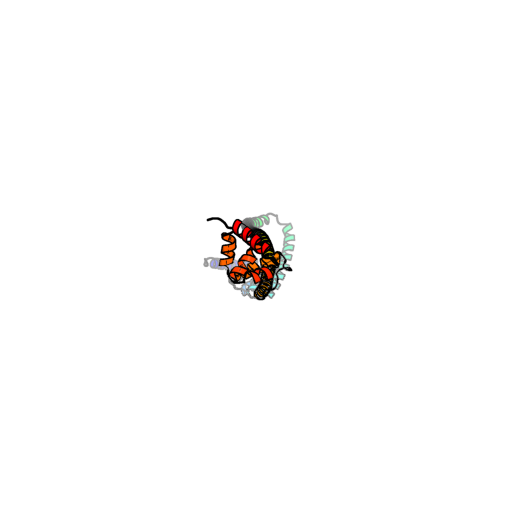1.00 80.62 214 LYS A O 1
ATOM 1754 N N . ASN A 1 215 ? -21.446 -7.879 34.295 1.00 80.12 215 ASN A N 1
ATOM 1755 C CA . ASN A 1 215 ? -22.901 -8.005 34.234 1.00 80.12 215 ASN A CA 1
ATOM 1756 C C . ASN A 1 215 ? -23.386 -9.423 34.606 1.00 80.12 215 ASN A C 1
ATOM 1758 O O . ASN A 1 215 ? -24.378 -9.577 35.313 1.00 80.12 215 ASN A O 1
ATOM 1762 N N . ILE A 1 216 ? -22.654 -10.470 34.206 1.00 78.06 216 ILE A N 1
ATOM 1763 C CA . ILE A 1 216 ? -22.934 -11.855 34.629 1.00 78.06 216 ILE A CA 1
ATOM 1764 C C . ILE A 1 216 ? -22.754 -12.001 36.143 1.00 78.06 216 ILE A C 1
ATOM 1766 O O . ILE A 1 216 ? -23.649 -12.507 36.818 1.00 78.06 216 ILE A O 1
ATOM 1770 N N . ASN A 1 217 ? -21.625 -11.535 36.685 1.00 78.69 217 ASN A N 1
ATOM 1771 C CA . ASN A 1 217 ? -21.361 -11.594 38.124 1.00 78.69 217 ASN A CA 1
ATOM 1772 C C . ASN A 1 217 ? -22.421 -10.825 38.913 1.00 78.69 217 ASN A C 1
ATOM 1774 O O . ASN A 1 217 ? -22.943 -11.325 39.903 1.00 78.69 217 ASN A O 1
ATOM 1778 N N . PHE A 1 218 ? -22.771 -9.638 38.429 1.00 77.12 218 PHE A N 1
ATOM 1779 C CA . PHE A 1 218 ? -23.808 -8.790 38.985 1.00 77.12 218 PHE A CA 1
ATOM 1780 C C . PHE A 1 218 ? -25.162 -9.507 39.044 1.00 77.12 218 PHE A C 1
ATOM 1782 O O . PHE A 1 218 ? -25.794 -9.562 40.099 1.00 77.12 218 PHE A O 1
ATOM 1789 N N . LYS A 1 219 ? -25.581 -10.112 37.925 1.00 78.56 219 LYS A N 1
ATOM 1790 C CA . LYS A 1 219 ? -26.841 -10.854 37.830 1.00 78.56 219 LYS A CA 1
ATOM 1791 C C . LYS A 1 219 ? -26.863 -12.061 38.771 1.00 78.56 219 LYS A C 1
ATOM 1793 O O . LYS A 1 219 ? -27.848 -12.239 39.480 1.00 78.56 219 LYS A O 1
ATOM 1798 N N . ASN A 1 220 ? -25.785 -12.846 38.810 1.00 83.94 220 ASN A N 1
ATOM 1799 C CA . ASN A 1 220 ? -25.687 -14.021 39.681 1.00 83.94 220 ASN A CA 1
ATOM 1800 C C . ASN A 1 220 ? -25.722 -13.630 41.165 1.00 83.94 220 ASN A C 1
ATOM 1802 O O . ASN A 1 220 ? -26.448 -14.242 41.946 1.00 83.94 220 ASN A O 1
ATOM 1806 N N . SER A 1 221 ? -24.982 -12.587 41.555 1.00 88.31 221 SER A N 1
ATOM 1807 C CA . SER A 1 221 ? -25.011 -12.070 42.927 1.00 88.31 221 SER A CA 1
ATOM 1808 C C . SER A 1 221 ? -26.403 -11.560 43.298 1.00 88.31 221 SER A C 1
ATOM 1810 O O . SER A 1 221 ? -26.921 -11.907 44.355 1.00 88.31 221 SER A O 1
ATOM 1812 N N . GLY A 1 222 ? -27.047 -10.789 42.419 1.00 90.81 222 GLY A N 1
ATOM 1813 C CA . GLY A 1 222 ? -28.400 -10.284 42.649 1.00 90.81 222 GLY A CA 1
ATOM 1814 C C . GLY A 1 222 ? -29.458 -11.387 42.782 1.00 90.81 222 GLY A C 1
ATOM 1815 O O . GLY A 1 222 ? -30.334 -11.279 43.639 1.00 90.81 222 GLY A O 1
ATOM 1816 N N . GLU A 1 223 ? -29.347 -12.473 42.010 1.00 92.44 223 GLU A N 1
ATOM 1817 C CA . GLU A 1 223 ? -30.229 -13.646 42.112 1.00 92.44 223 GLU A CA 1
ATOM 1818 C C . GLU A 1 223 ? -30.085 -14.370 43.456 1.00 92.44 223 GLU A C 1
ATOM 1820 O O . GLU A 1 223 ? -31.087 -14.688 44.101 1.00 92.44 223 GLU A O 1
ATOM 1825 N N . ILE A 1 224 ? -28.848 -14.584 43.919 1.00 92.81 224 ILE A N 1
ATOM 1826 C CA . ILE A 1 224 ? -28.579 -15.187 45.234 1.00 92.81 224 ILE A CA 1
ATOM 1827 C C . ILE A 1 224 ? -29.211 -14.330 46.334 1.00 92.81 224 ILE A C 1
ATOM 1829 O O . ILE A 1 224 ? -29.970 -14.844 47.155 1.00 92.81 224 ILE A O 1
ATOM 1833 N N . LEU A 1 225 ? -28.956 -13.021 46.307 1.00 94.19 225 LEU A N 1
ATOM 1834 C CA . LEU A 1 225 ? -29.489 -12.069 47.283 1.00 94.19 225 LEU A CA 1
ATOM 1835 C C . LEU A 1 225 ? -31.025 -12.029 47.257 1.00 94.19 225 LEU A C 1
ATOM 1837 O O . LEU A 1 225 ? -31.664 -11.977 48.307 1.00 94.19 225 LEU A O 1
ATOM 1841 N N . TYR A 1 226 ? -31.644 -12.114 46.077 1.00 94.75 226 TYR A N 1
ATOM 1842 C CA . TYR A 1 226 ? -33.098 -12.211 45.955 1.00 94.75 226 TYR A CA 1
ATOM 1843 C C . TYR A 1 226 ? -33.648 -13.481 46.615 1.00 94.75 226 TYR A C 1
ATOM 1845 O O . TYR A 1 226 ? -34.610 -13.407 47.383 1.00 94.75 226 TYR A O 1
ATOM 1853 N N . ASN A 1 227 ? -33.011 -14.631 46.393 1.00 93.00 227 ASN A N 1
ATOM 1854 C CA . ASN A 1 227 ? -33.421 -15.892 47.013 1.00 93.00 227 ASN A CA 1
ATOM 1855 C C . ASN A 1 227 ? -33.286 -15.858 48.546 1.00 93.00 227 ASN A C 1
ATOM 1857 O O . ASN A 1 227 ? -34.178 -16.341 49.245 1.00 93.00 227 ASN A O 1
ATOM 1861 N N . GLN A 1 228 ? -32.243 -15.211 49.080 1.00 93.81 228 GLN A N 1
ATOM 1862 C CA . GLN A 1 228 ? -32.098 -14.978 50.526 1.00 93.81 228 GLN A CA 1
ATOM 1863 C C . GLN A 1 228 ? -33.282 -14.184 51.099 1.00 93.81 228 GLN A C 1
ATOM 1865 O O . GLN A 1 228 ? -33.872 -14.567 52.111 1.00 93.81 228 GLN A O 1
ATOM 1870 N N . ILE A 1 229 ? -33.700 -13.119 50.407 1.00 94.62 229 ILE A N 1
ATOM 1871 C CA . ILE A 1 229 ? -34.868 -12.312 50.790 1.00 94.62 229 ILE A CA 1
ATOM 1872 C C . ILE A 1 229 ? -36.163 -13.129 50.739 1.00 94.62 229 ILE A C 1
ATOM 1874 O O . ILE A 1 229 ? -36.996 -13.051 51.651 1.00 94.62 229 ILE A O 1
ATOM 1878 N N . VAL A 1 230 ? -36.350 -13.937 49.692 1.00 92.44 230 VAL A N 1
ATOM 1879 C CA . VAL A 1 230 ? -37.510 -14.833 49.576 1.00 92.44 230 VAL A CA 1
ATOM 1880 C C . VAL A 1 230 ? -37.558 -15.806 50.760 1.00 92.44 230 VAL A C 1
ATOM 1882 O O . VAL A 1 230 ? -38.635 -15.977 51.335 1.00 92.44 230 VAL A O 1
ATOM 1885 N N . ASN A 1 231 ? -36.409 -16.299 51.226 1.00 93.00 231 ASN A N 1
ATOM 1886 C CA . ASN A 1 231 ? -36.278 -17.185 52.390 1.00 93.00 231 ASN A CA 1
ATOM 1887 C C . ASN A 1 231 ? -36.330 -16.477 53.763 1.00 93.00 231 ASN A C 1
ATOM 1889 O O . ASN A 1 231 ? -36.225 -17.138 54.793 1.00 93.00 231 ASN A O 1
ATOM 1893 N N . ASN A 1 232 ? -36.558 -15.158 53.804 1.00 91.88 232 ASN A N 1
ATOM 1894 C CA . ASN A 1 232 ? -36.551 -14.327 55.019 1.00 91.88 232 ASN A CA 1
ATOM 1895 C C . ASN A 1 232 ? -35.195 -14.270 55.752 1.00 91.88 232 ASN A C 1
ATOM 1897 O O . ASN A 1 232 ? -35.155 -14.072 56.970 1.00 91.88 232 ASN A O 1
ATOM 1901 N N . GLU A 1 233 ? -34.083 -14.423 55.032 1.00 93.62 233 GLU A N 1
ATOM 1902 C CA . GLU A 1 233 ? -32.753 -14.233 55.612 1.00 93.62 233 GLU A CA 1
ATOM 1903 C C . GLU A 1 233 ? -32.476 -12.743 55.905 1.00 93.62 233 GLU A C 1
ATOM 1905 O O . GLU A 1 233 ? -32.912 -11.865 55.152 1.00 93.62 233 GLU A O 1
ATOM 1910 N N . PRO A 1 234 ? -31.763 -12.427 57.002 1.00 92.25 234 PRO A N 1
ATOM 1911 C CA . PRO A 1 234 ? -31.443 -11.053 57.365 1.00 92.25 234 PRO A CA 1
ATOM 1912 C C . PRO A 1 234 ? -30.354 -10.440 56.472 1.00 92.25 234 PRO A C 1
ATOM 1914 O O . PRO A 1 234 ? -29.331 -11.064 56.205 1.00 92.25 234 PRO A O 1
ATOM 1917 N N . ILE A 1 235 ? -30.509 -9.163 56.109 1.00 92.69 235 ILE A N 1
ATOM 1918 C CA . ILE A 1 235 ? -29.545 -8.403 55.290 1.00 92.69 235 ILE A CA 1
ATOM 1919 C C . ILE A 1 235 ? -28.422 -7.745 56.108 1.00 92.69 235 ILE A C 1
ATOM 1921 O O . ILE A 1 235 ? -27.741 -6.847 55.620 1.00 92.69 235 ILE A O 1
ATOM 1925 N N . LEU A 1 236 ? -28.240 -8.119 57.380 1.00 90.38 236 LEU A N 1
ATOM 1926 C CA . LEU A 1 236 ? -27.287 -7.461 58.286 1.00 90.38 236 LEU A CA 1
ATOM 1927 C C . LEU A 1 236 ? -25.842 -7.498 57.757 1.00 90.38 236 LEU A C 1
ATOM 1929 O O . LEU A 1 236 ? -25.075 -6.568 57.998 1.00 90.38 236 LEU A O 1
ATOM 1933 N N . THR A 1 237 ? -25.487 -8.559 57.034 1.00 89.38 237 THR A N 1
ATOM 1934 C CA . THR A 1 237 ? -24.161 -8.769 56.437 1.00 89.38 237 THR A CA 1
ATOM 1935 C C . THR A 1 237 ? -23.990 -8.101 55.074 1.00 89.38 237 THR A C 1
ATOM 1937 O O . THR A 1 237 ? -22.885 -8.117 54.537 1.00 89.38 237 THR A O 1
ATOM 1940 N N . TRP A 1 238 ? -25.052 -7.524 54.505 1.00 93.81 238 TRP A N 1
ATOM 1941 C CA . TRP A 1 238 ? -25.011 -6.948 53.165 1.00 93.81 238 TRP A CA 1
ATOM 1942 C C . TRP A 1 238 ? -24.245 -5.630 53.151 1.00 93.81 238 TRP A C 1
ATOM 1944 O O . TRP A 1 238 ? -24.496 -4.715 53.943 1.00 93.81 238 TRP A O 1
ATOM 1954 N N . THR A 1 239 ? -23.347 -5.509 52.181 1.00 91.94 239 THR A N 1
ATOM 1955 C CA . THR A 1 239 ? -22.698 -4.247 51.837 1.00 91.94 239 THR A CA 1
ATOM 1956 C C . THR A 1 239 ? -23.646 -3.345 51.041 1.00 91.94 239 THR A C 1
ATOM 1958 O O . THR A 1 239 ? -24.713 -3.760 50.581 1.00 91.94 239 THR A O 1
ATOM 1961 N N . THR A 1 240 ? -23.265 -2.080 50.849 1.00 90.56 240 THR A N 1
ATOM 1962 C CA . THR A 1 240 ? -24.017 -1.171 49.969 1.00 90.56 240 THR A CA 1
ATOM 1963 C C . THR A 1 240 ? -24.109 -1.715 48.540 1.00 90.56 240 THR A C 1
ATOM 1965 O O . THR A 1 240 ? -25.162 -1.579 47.920 1.00 90.56 240 THR A O 1
ATOM 1968 N N . ASP A 1 241 ? -23.050 -2.362 48.043 1.00 89.19 241 ASP A N 1
ATOM 1969 C CA . ASP A 1 241 ? -23.027 -2.962 46.706 1.00 89.19 241 ASP A CA 1
ATOM 1970 C C . ASP A 1 241 ? -23.982 -4.154 46.614 1.00 89.19 241 ASP A C 1
ATOM 1972 O O . ASP A 1 241 ? -24.723 -4.255 45.642 1.00 89.19 241 ASP A O 1
ATOM 1976 N N . ASP A 1 242 ? -24.072 -4.993 47.651 1.00 91.50 242 ASP A N 1
ATOM 1977 C CA . ASP A 1 242 ? -25.054 -6.088 47.699 1.00 91.50 242 ASP A CA 1
ATOM 1978 C C . ASP A 1 242 ? -26.489 -5.551 47.627 1.00 91.50 242 ASP A C 1
ATOM 1980 O O . ASP A 1 242 ? -27.320 -6.049 46.867 1.00 91.50 242 ASP A O 1
ATOM 1984 N N . MET A 1 243 ? -26.780 -4.463 48.348 1.00 93.31 243 MET A N 1
ATOM 1985 C CA . MET A 1 243 ? -28.092 -3.814 48.274 1.00 93.31 243 MET A CA 1
ATOM 1986 C C . MET A 1 243 ? -28.408 -3.306 46.861 1.00 93.31 243 MET A C 1
ATOM 1988 O O . MET A 1 243 ? -29.549 -3.420 46.414 1.00 93.31 243 MET A O 1
ATOM 1992 N N . VAL A 1 244 ? -27.420 -2.752 46.151 1.00 91.56 244 VAL A N 1
ATOM 1993 C CA . VAL A 1 244 ? -27.579 -2.307 44.757 1.00 91.56 244 VAL A CA 1
ATOM 1994 C C . VAL A 1 244 ? -27.759 -3.505 43.819 1.00 91.56 244 VAL A C 1
ATOM 1996 O O . VAL A 1 244 ? -28.690 -3.490 43.014 1.00 91.56 244 VAL A O 1
ATOM 1999 N N . ASN A 1 245 ? -26.956 -4.562 43.973 1.00 91.75 245 ASN A N 1
ATOM 2000 C CA . ASN A 1 245 ? -27.054 -5.805 43.199 1.00 91.75 245 ASN A CA 1
ATOM 2001 C C . ASN A 1 245 ? -28.457 -6.417 43.288 1.00 91.75 245 ASN A C 1
ATOM 2003 O O . ASN A 1 245 ? -29.056 -6.770 42.271 1.00 91.75 245 ASN A O 1
ATOM 2007 N N . PHE A 1 246 ? -29.017 -6.471 44.498 1.00 94.19 246 PHE A N 1
ATOM 2008 C CA . PHE A 1 246 ? -30.390 -6.915 44.720 1.00 94.19 246 PHE A CA 1
ATOM 2009 C C . PHE A 1 246 ? -31.423 -6.019 44.013 1.00 94.19 246 PHE A C 1
ATOM 2011 O O . PHE A 1 246 ? -32.312 -6.533 43.335 1.00 94.19 246 PHE A O 1
ATOM 2018 N N . ILE A 1 247 ? -31.322 -4.689 44.142 1.00 92.69 247 ILE A N 1
ATOM 2019 C CA . ILE A 1 247 ? -32.293 -3.747 43.546 1.00 92.69 247 ILE A CA 1
ATOM 2020 C C . ILE A 1 247 ? -32.301 -3.840 42.020 1.00 92.69 247 ILE A C 1
ATOM 2022 O O . ILE A 1 247 ? -33.363 -3.832 41.402 1.00 92.69 247 ILE A O 1
ATOM 2026 N N . GLU A 1 248 ? -31.132 -3.915 41.398 1.00 90.56 248 GLU A N 1
ATOM 2027 C CA . GLU A 1 248 ? -31.021 -4.021 39.944 1.00 90.56 248 GLU A CA 1
ATOM 2028 C C . GLU A 1 248 ? -31.466 -5.396 39.435 1.00 90.56 248 GLU A C 1
ATOM 2030 O O . GLU A 1 248 ? -32.140 -5.474 38.411 1.00 90.56 248 GLU A O 1
ATOM 2035 N N . TYR A 1 249 ? -31.176 -6.484 40.157 1.00 92.94 249 TYR A N 1
ATOM 2036 C CA . TYR A 1 249 ? -31.769 -7.780 39.826 1.00 92.94 249 TYR A CA 1
ATOM 2037 C C . TYR A 1 249 ? -33.298 -7.713 39.923 1.00 92.94 249 TYR A C 1
ATOM 2039 O O . TYR A 1 249 ? -33.995 -8.126 38.995 1.00 92.94 249 TYR A O 1
ATOM 2047 N N . TYR A 1 250 ? -33.836 -7.071 40.966 1.00 93.38 250 TYR A N 1
ATOM 2048 C CA . TYR A 1 250 ? -35.272 -6.819 41.078 1.00 93.38 250 TYR A CA 1
ATOM 2049 C C . TYR A 1 250 ? -35.816 -5.959 39.929 1.00 93.38 250 TYR A C 1
ATOM 2051 O O . TYR A 1 250 ? -36.915 -6.216 39.442 1.00 93.38 250 TYR A O 1
ATOM 2059 N N . ARG A 1 251 ? -35.036 -4.994 39.422 1.00 92.19 251 ARG A N 1
ATOM 2060 C CA . ARG A 1 251 ? -35.374 -4.202 38.227 1.00 92.19 251 ARG A CA 1
ATOM 2061 C C . ARG A 1 251 ? -35.502 -5.077 36.980 1.00 92.19 251 ARG A C 1
ATOM 2063 O O . ARG A 1 251 ? -36.347 -4.778 36.142 1.00 92.19 251 ARG A O 1
ATOM 2070 N N . THR A 1 252 ? -34.732 -6.162 36.860 1.00 90.12 252 THR A N 1
ATOM 2071 C CA . THR A 1 252 ? -34.910 -7.121 35.752 1.00 90.12 252 THR A CA 1
ATOM 2072 C C . THR A 1 252 ? -36.206 -7.930 35.863 1.00 90.12 252 THR A C 1
ATOM 2074 O O . THR A 1 252 ? -36.766 -8.303 34.837 1.00 90.12 252 THR A O 1
ATOM 2077 N N . LEU A 1 253 ? -36.710 -8.161 37.084 1.00 90.69 253 LEU A N 1
ATOM 2078 C CA . LEU A 1 253 ? -37.957 -8.894 37.336 1.00 90.69 253 LEU A CA 1
ATOM 2079 C C . LEU A 1 253 ? -39.203 -8.002 37.235 1.00 90.69 253 LEU A C 1
ATOM 2081 O O . LEU A 1 253 ? -40.198 -8.388 36.627 1.00 90.69 253 LEU A O 1
ATOM 2085 N N . LYS A 1 254 ? -39.157 -6.812 37.845 1.00 93.56 254 LYS A N 1
ATOM 2086 C CA . LYS A 1 254 ? -40.251 -5.831 37.885 1.00 93.56 254 LYS A CA 1
ATOM 2087 C C . LYS A 1 254 ? -39.727 -4.418 37.577 1.00 93.56 254 LYS A C 1
ATOM 2089 O O . LYS A 1 254 ? -39.600 -3.589 38.486 1.00 93.56 254 LYS A O 1
ATOM 2094 N N . PRO A 1 255 ? -39.436 -4.107 36.300 1.00 91.38 255 PRO A N 1
ATOM 2095 C CA . PRO A 1 255 ? -38.834 -2.829 35.913 1.00 91.38 255 PRO A CA 1
ATOM 2096 C C . PRO A 1 255 ? -39.719 -1.629 36.261 1.00 91.38 255 PRO A C 1
ATOM 2098 O O . PRO A 1 255 ? -39.216 -0.600 36.710 1.00 91.38 255 PRO A O 1
ATOM 2101 N N . GLU A 1 256 ? -41.037 -1.776 36.121 1.00 92.25 256 GLU A N 1
ATOM 2102 C CA . GLU A 1 256 ? -42.020 -0.723 36.397 1.00 92.25 256 GLU A CA 1
ATOM 2103 C C . GLU A 1 256 ? -42.002 -0.279 37.863 1.00 92.25 256 GLU A C 1
ATOM 2105 O O . GLU A 1 256 ? -42.069 0.916 38.154 1.00 92.25 256 GLU A O 1
ATOM 2110 N N . ILE A 1 257 ? -41.839 -1.226 38.793 1.00 92.69 257 ILE A N 1
ATOM 2111 C CA . ILE A 1 257 ? -41.790 -0.933 40.227 1.00 92.69 257 ILE A CA 1
ATOM 2112 C C . ILE A 1 257 ? -40.547 -0.116 40.541 1.00 92.69 257 ILE A C 1
ATOM 2114 O O . ILE A 1 257 ? -40.661 0.960 41.126 1.00 92.69 257 ILE A O 1
ATOM 2118 N N . VAL A 1 258 ? -39.368 -0.562 40.105 1.00 91.62 258 VAL A N 1
ATOM 2119 C CA . VAL A 1 258 ? -38.122 0.163 40.388 1.00 91.62 258 VAL A CA 1
ATOM 2120 C C . VAL A 1 258 ? -38.115 1.537 39.711 1.00 91.62 258 VAL A C 1
ATOM 2122 O O . VAL A 1 258 ? -37.746 2.519 40.351 1.00 91.62 258 VAL A O 1
ATOM 2125 N N . ALA A 1 259 ? -38.620 1.645 38.477 1.00 90.94 259 ALA A N 1
ATOM 2126 C CA . ALA A 1 259 ? -38.794 2.933 37.806 1.00 90.94 259 ALA A CA 1
ATOM 2127 C C . ALA A 1 259 ? -39.745 3.865 38.579 1.00 90.94 259 ALA A C 1
ATOM 2129 O O . ALA A 1 259 ? -39.477 5.059 38.707 1.00 90.94 259 ALA A O 1
ATOM 2130 N N . SER A 1 260 ? -40.830 3.334 39.153 1.00 90.50 260 SER A N 1
ATOM 2131 C CA . SER A 1 260 ? -41.730 4.118 40.007 1.00 90.50 260 SER A CA 1
ATOM 2132 C C . SER A 1 260 ? -41.035 4.600 41.285 1.00 90.50 260 SER A C 1
ATOM 2134 O O . SER A 1 260 ? -41.256 5.733 41.707 1.00 90.50 260 SER A O 1
ATOM 2136 N N . LEU A 1 261 ? -40.154 3.788 41.880 1.00 90.94 261 LEU A N 1
ATOM 2137 C CA . LEU A 1 261 ? -39.366 4.179 43.052 1.00 90.94 261 LEU A CA 1
ATOM 2138 C C . LEU A 1 261 ? -38.359 5.285 42.714 1.00 90.94 261 LEU A C 1
ATOM 2140 O O . LEU A 1 261 ? -38.162 6.192 43.521 1.00 90.94 261 LEU A O 1
ATOM 2144 N N . ASP A 1 262 ? -37.751 5.224 41.529 1.00 88.62 262 ASP A N 1
ATOM 2145 C CA . ASP A 1 262 ? -36.795 6.227 41.051 1.00 88.62 262 ASP A CA 1
ATOM 2146 C C . ASP A 1 262 ? -37.484 7.554 40.679 1.00 88.62 262 ASP A C 1
ATOM 2148 O O . ASP A 1 262 ? -36.938 8.622 40.945 1.00 88.62 262 ASP A O 1
ATOM 2152 N N . ASN A 1 263 ? -38.704 7.500 40.132 1.00 88.88 263 ASN A N 1
ATOM 2153 C CA . ASN A 1 263 ? -39.444 8.684 39.680 1.00 88.88 263 ASN A CA 1
ATOM 2154 C C . ASN A 1 263 ? -40.313 9.338 40.765 1.00 88.88 263 ASN A C 1
ATOM 2156 O O . ASN A 1 263 ? -40.515 10.550 40.735 1.00 88.88 263 ASN A O 1
ATOM 2160 N N . ASN A 1 264 ? -40.848 8.567 41.718 1.00 88.88 264 ASN A N 1
ATOM 2161 C CA . ASN A 1 264 ? -41.785 9.078 42.730 1.00 88.88 264 ASN A CA 1
ATOM 2162 C C . ASN A 1 264 ? -41.091 9.581 44.003 1.00 88.88 264 ASN A C 1
ATOM 2164 O O . ASN A 1 264 ? -41.750 10.141 44.885 1.00 88.88 264 ASN A O 1
ATOM 2168 N N . TYR A 1 265 ? -39.777 9.392 44.128 1.00 90.31 265 TYR A N 1
ATOM 2169 C CA . TYR A 1 265 ? -39.005 9.781 45.304 1.00 90.31 265 TYR A CA 1
ATOM 2170 C C . TYR A 1 265 ? -37.743 10.542 44.901 1.00 90.31 265 TYR A C 1
ATOM 2172 O O . TYR A 1 265 ? -37.083 10.195 43.931 1.00 90.31 265 TYR A O 1
ATOM 2180 N N . LYS A 1 266 ? -37.363 11.575 45.667 1.00 81.06 266 LYS A N 1
ATOM 2181 C CA . LYS A 1 266 ? -36.228 12.444 45.294 1.00 81.06 266 LYS A CA 1
ATOM 2182 C C . LYS A 1 266 ? -34.874 11.723 45.321 1.00 81.06 266 LYS A C 1
ATOM 2184 O O . LYS A 1 266 ? -34.109 11.846 44.373 1.00 81.06 266 LYS A O 1
ATOM 2189 N N . LYS A 1 267 ? -34.548 11.046 46.433 1.00 82.69 267 LYS A N 1
ATOM 2190 C CA . LYS A 1 267 ? -33.286 10.302 46.650 1.00 82.69 267 LYS A CA 1
ATOM 2191 C C . LYS A 1 267 ? -33.441 9.257 47.763 1.00 82.69 267 LYS A C 1
ATOM 2193 O O . LYS A 1 267 ? -32.986 9.475 48.886 1.00 82.69 267 LYS A O 1
ATOM 2198 N N . LEU A 1 268 ? -34.058 8.118 47.450 1.00 89.25 268 LEU A N 1
ATOM 2199 C CA . LEU A 1 268 ? -34.069 6.973 48.366 1.00 89.25 268 LEU A CA 1
ATOM 2200 C C . LEU A 1 268 ? -32.693 6.302 48.406 1.00 89.25 268 LEU A C 1
ATOM 2202 O O . LEU A 1 268 ? -32.104 6.012 47.364 1.00 89.25 268 LEU A O 1
ATOM 2206 N N . THR A 1 269 ? -32.207 6.006 49.611 1.00 90.69 269 THR A N 1
ATOM 2207 C CA . THR A 1 269 ? -31.028 5.149 49.789 1.00 90.69 269 THR A CA 1
ATOM 2208 C C . THR A 1 269 ? -31.359 3.704 49.386 1.00 90.69 269 THR A C 1
ATOM 2210 O O . THR A 1 269 ? -32.526 3.308 49.485 1.00 90.69 269 THR A O 1
ATOM 2213 N N . PRO A 1 270 ? -30.369 2.880 48.983 1.00 92.38 270 PRO A N 1
ATOM 2214 C CA . PRO A 1 270 ? -30.602 1.473 48.638 1.00 92.38 270 PRO A CA 1
ATOM 2215 C C . PRO A 1 270 ? -31.362 0.716 49.733 1.00 92.38 270 PRO A C 1
ATOM 2217 O O . PRO A 1 270 ? -32.368 0.068 49.463 1.00 92.38 270 PRO A O 1
ATOM 2220 N N . ARG A 1 271 ? -30.982 0.923 50.999 1.00 93.00 271 ARG A N 1
ATOM 2221 C CA . ARG A 1 271 ? -31.659 0.326 52.158 1.00 93.00 271 ARG A CA 1
ATOM 2222 C C . ARG A 1 271 ? -33.150 0.675 52.238 1.00 93.00 271 ARG A C 1
ATOM 2224 O O . ARG A 1 271 ? -33.957 -0.171 52.603 1.00 93.00 271 ARG A O 1
ATOM 2231 N N . TYR A 1 272 ? -33.533 1.906 51.901 1.00 93.94 272 TYR A N 1
ATOM 2232 C CA . TYR A 1 272 ? -34.938 2.322 51.891 1.00 93.94 272 TYR A CA 1
ATOM 2233 C C . TYR A 1 272 ? -35.704 1.815 50.670 1.00 93.94 272 TYR A C 1
ATOM 2235 O O . TYR A 1 272 ? -36.877 1.467 50.802 1.00 93.94 272 TYR A O 1
ATOM 2243 N N . LYS A 1 273 ? -35.047 1.704 49.510 1.00 93.81 273 LYS A N 1
ATOM 2244 C CA . LYS A 1 273 ? -35.634 1.038 48.340 1.00 93.81 273 LYS A CA 1
ATOM 2245 C C . LYS A 1 273 ? -35.937 -0.429 48.640 1.00 93.81 273 LYS A C 1
ATOM 2247 O O . LYS A 1 273 ? -37.018 -0.885 48.293 1.00 93.81 273 LYS A O 1
ATOM 2252 N N . ILE A 1 274 ? -35.047 -1.128 49.352 1.00 95.00 274 ILE A N 1
ATOM 2253 C CA . ILE A 1 274 ? -35.273 -2.519 49.770 1.00 95.00 274 ILE A CA 1
ATOM 2254 C C . ILE A 1 274 ? -36.548 -2.646 50.605 1.00 95.00 274 ILE A C 1
ATOM 2256 O O . ILE A 1 274 ? -37.349 -3.519 50.310 1.00 95.00 274 ILE A O 1
ATOM 2260 N N . ILE A 1 275 ? -36.802 -1.758 51.574 1.00 94.50 275 ILE A N 1
ATOM 2261 C CA . ILE A 1 275 ? -38.045 -1.802 52.372 1.00 94.50 275 ILE A CA 1
ATOM 2262 C C . ILE A 1 275 ? -39.289 -1.752 51.473 1.00 94.50 275 ILE A C 1
ATOM 2264 O O . ILE A 1 275 ? -40.211 -2.539 51.660 1.00 94.50 275 ILE A O 1
ATOM 2268 N N . LEU A 1 276 ? -39.305 -0.859 50.480 1.00 94.25 276 LEU A N 1
ATOM 2269 C CA . LEU A 1 276 ? -40.427 -0.736 49.543 1.00 94.25 276 LEU A CA 1
ATOM 2270 C C . LEU A 1 276 ? -40.540 -1.942 48.603 1.00 94.25 276 LEU A C 1
ATOM 2272 O O . LEU A 1 276 ? -41.643 -2.379 48.292 1.00 94.25 276 LEU A O 1
ATOM 2276 N N . ILE A 1 277 ? -39.408 -2.506 48.184 1.00 95.38 277 ILE A N 1
ATOM 2277 C CA . ILE A 1 277 ? -39.373 -3.735 47.387 1.00 95.38 277 ILE A CA 1
ATOM 2278 C C . ILE A 1 277 ? -39.904 -4.922 48.202 1.00 95.38 277 ILE A C 1
ATOM 2280 O O . ILE A 1 277 ? -40.667 -5.718 47.673 1.00 95.38 277 ILE A O 1
ATOM 2284 N N . LEU A 1 278 ? -39.568 -5.038 49.491 1.00 95.19 278 LEU A N 1
ATOM 2285 C CA . LEU A 1 278 ? -40.083 -6.105 50.358 1.00 95.19 278 LEU A CA 1
ATOM 2286 C C . LEU A 1 278 ? -41.608 -6.040 50.511 1.00 95.19 278 LEU A C 1
ATOM 2288 O O . LEU A 1 278 ? -42.265 -7.081 50.527 1.00 95.19 278 LEU A O 1
ATOM 2292 N N . GLU A 1 279 ? -42.165 -4.831 50.589 1.00 93.31 279 GLU A N 1
ATOM 2293 C CA . GLU A 1 279 ? -43.615 -4.615 50.586 1.00 93.31 279 GLU A CA 1
ATOM 2294 C C . GLU A 1 279 ? -44.245 -5.057 49.257 1.00 93.31 279 GLU A C 1
ATOM 2296 O O . GLU A 1 279 ? -45.257 -5.751 49.269 1.00 93.31 279 GLU A O 1
ATOM 2301 N N . ASP A 1 280 ? -43.618 -4.736 48.120 1.00 94.12 280 ASP A N 1
ATOM 2302 C CA . ASP A 1 280 ? -44.082 -5.158 46.789 1.00 94.12 280 ASP A CA 1
ATOM 2303 C C . ASP A 1 280 ? -43.925 -6.673 46.530 1.00 94.12 280 ASP A C 1
ATOM 2305 O O . ASP A 1 280 ? -44.709 -7.276 45.794 1.00 94.12 280 ASP A O 1
ATOM 2309 N N . ILE A 1 281 ? -42.941 -7.318 47.164 1.00 92.88 281 ILE A N 1
ATOM 2310 C CA . ILE A 1 281 ? -42.800 -8.785 47.202 1.00 92.88 281 ILE A CA 1
ATOM 2311 C C . ILE A 1 281 ? -43.905 -9.422 48.072 1.00 92.88 281 ILE A C 1
ATOM 2313 O O . ILE A 1 281 ? -44.171 -10.617 47.951 1.00 92.88 281 ILE A O 1
ATOM 2317 N N . GLY A 1 282 ? -44.579 -8.644 48.927 1.00 92.94 282 GLY A N 1
ATOM 2318 C CA . GLY A 1 282 ? -45.660 -9.114 49.797 1.00 92.94 282 GLY A CA 1
ATOM 2319 C C . GLY A 1 282 ? -45.188 -9.632 51.158 1.00 92.94 282 GLY A C 1
ATOM 2320 O O . GLY A 1 282 ? -45.884 -10.427 51.793 1.00 92.94 282 GLY A O 1
ATOM 2321 N N . LYS A 1 283 ? -44.004 -9.220 51.629 1.00 93.62 283 LYS A N 1
ATOM 2322 C CA . LYS A 1 283 ? -43.538 -9.560 52.982 1.00 93.62 283 LYS A CA 1
ATOM 2323 C C . LYS A 1 283 ? -44.389 -8.839 54.033 1.00 93.62 283 LYS A C 1
ATOM 2325 O O . LYS A 1 283 ? -44.701 -7.659 53.901 1.00 93.62 283 LYS A O 1
ATOM 2330 N N . THR A 1 284 ? -44.744 -9.549 55.103 1.00 94.12 284 THR A N 1
ATOM 2331 C CA . THR A 1 284 ? -45.421 -8.957 56.266 1.00 94.12 284 THR A CA 1
ATOM 2332 C C . THR A 1 284 ? -44.491 -7.993 57.000 1.00 94.12 284 THR A C 1
ATOM 2334 O O . THR A 1 284 ? -43.271 -8.088 56.874 1.00 94.12 284 THR A O 1
ATOM 2337 N N . ILE A 1 285 ? -45.047 -7.092 57.816 1.00 92.31 285 ILE A N 1
ATOM 2338 C CA . ILE A 1 285 ? -44.247 -6.149 58.618 1.00 92.31 285 ILE A CA 1
ATOM 2339 C C . ILE A 1 285 ? -43.248 -6.900 59.511 1.00 92.31 285 ILE A C 1
ATOM 2341 O O . ILE A 1 285 ? -42.092 -6.495 59.604 1.00 92.31 285 ILE A O 1
ATOM 2345 N N . ASP A 1 286 ? -43.650 -8.024 60.109 1.00 92.44 286 ASP A N 1
ATOM 2346 C CA . ASP A 1 286 ? -42.757 -8.843 60.936 1.00 92.44 286 ASP A CA 1
ATOM 2347 C C . ASP A 1 286 ? -41.606 -9.451 60.128 1.00 92.44 286 ASP A C 1
ATOM 2349 O O . ASP A 1 286 ? -40.451 -9.349 60.543 1.00 92.44 286 ASP A O 1
ATOM 2353 N N . ASN A 1 287 ? -41.883 -9.966 58.925 1.00 93.19 287 ASN A N 1
ATOM 2354 C CA . ASN A 1 287 ? -40.837 -10.466 58.031 1.00 93.19 287 ASN A CA 1
ATOM 2355 C C . ASN A 1 287 ? -39.917 -9.336 57.552 1.00 93.19 287 ASN A C 1
ATOM 2357 O O . ASN A 1 287 ? -38.707 -9.525 57.472 1.00 93.19 287 ASN A O 1
ATOM 2361 N N . ILE A 1 288 ? -40.454 -8.144 57.271 1.00 94.00 288 ILE A N 1
ATOM 2362 C CA . ILE A 1 288 ? -39.647 -6.976 56.892 1.00 94.00 288 ILE A CA 1
ATOM 2363 C C . ILE A 1 288 ? -38.713 -6.589 58.037 1.00 94.00 288 ILE A C 1
ATOM 2365 O O . ILE A 1 288 ? -37.528 -6.371 57.800 1.00 94.00 288 ILE A O 1
ATOM 2369 N N . LYS A 1 289 ? -39.206 -6.532 59.278 1.00 93.31 289 LYS A N 1
ATOM 2370 C CA . LYS A 1 289 ? -38.378 -6.240 60.459 1.00 93.31 289 LYS A CA 1
ATOM 2371 C C . LYS A 1 289 ? -37.273 -7.276 60.649 1.00 93.31 289 LYS A C 1
ATOM 2373 O O . LYS A 1 289 ? -36.125 -6.891 60.869 1.00 93.31 289 LYS A O 1
ATOM 2378 N N . GLN A 1 290 ? -37.602 -8.561 60.502 1.00 93.31 290 GLN A N 1
ATOM 2379 C CA . GLN A 1 290 ? -36.639 -9.662 60.582 1.00 93.31 290 GLN A CA 1
ATOM 2380 C C . GLN A 1 290 ? -35.553 -9.538 59.506 1.00 93.31 290 GLN A C 1
ATOM 2382 O O . GLN A 1 290 ? -34.366 -9.478 59.830 1.00 93.31 290 GLN A O 1
ATOM 2387 N N . ILE A 1 291 ? -35.956 -9.429 58.237 1.00 94.06 291 ILE A N 1
ATOM 2388 C CA . ILE A 1 291 ? -35.047 -9.310 57.091 1.00 94.06 291 ILE A CA 1
ATOM 2389 C C . ILE A 1 291 ? -34.161 -8.070 57.241 1.00 94.06 291 ILE A C 1
ATOM 2391 O O . ILE A 1 291 ? -32.946 -8.138 57.094 1.00 94.06 291 ILE A O 1
ATOM 2395 N N . MET A 1 292 ? -34.744 -6.926 57.596 1.00 93.94 292 MET A N 1
ATOM 2396 C CA . MET A 1 292 ? -34.005 -5.673 57.765 1.00 93.94 292 MET A CA 1
ATOM 2397 C C . MET A 1 292 ? -33.168 -5.627 59.053 1.00 93.94 292 MET A C 1
ATOM 2399 O O . MET A 1 292 ? -32.366 -4.698 59.202 1.00 93.94 292 MET A O 1
ATOM 2403 N N . SER A 1 293 ? -33.353 -6.601 59.956 1.00 91.69 293 SER A N 1
ATOM 2404 C CA . SER A 1 293 ? -32.764 -6.668 61.301 1.00 91.69 293 SER A CA 1
ATOM 2405 C C . SER A 1 293 ? -32.987 -5.380 62.098 1.00 91.69 293 SER A C 1
ATOM 2407 O O . SER A 1 293 ? -32.042 -4.756 62.580 1.00 91.69 293 SER A O 1
ATOM 2409 N N . ILE A 1 294 ? -34.246 -4.941 62.180 1.00 90.50 294 ILE A N 1
ATOM 2410 C CA . ILE A 1 294 ? -34.650 -3.709 62.871 1.00 90.50 294 ILE A CA 1
ATOM 2411 C C . ILE A 1 294 ? -35.823 -3.949 63.820 1.00 90.50 294 ILE A C 1
ATOM 2413 O O . ILE A 1 294 ? -36.678 -4.797 63.581 1.00 90.50 294 ILE A O 1
ATOM 2417 N N . GLU A 1 295 ? -35.891 -3.139 64.872 1.00 88.56 295 GLU A N 1
ATOM 2418 C CA . GLU A 1 295 ? -37.021 -3.105 65.802 1.00 88.56 295 GLU A CA 1
ATOM 2419 C C . GLU A 1 295 ? -38.223 -2.329 65.231 1.00 88.56 295 GLU A C 1
ATOM 2421 O O . GLU A 1 295 ? -38.091 -1.541 64.287 1.00 88.56 295 GLU A O 1
ATOM 2426 N N . ASP A 1 296 ? -39.398 -2.490 65.850 1.00 85.06 296 ASP A N 1
ATOM 2427 C CA . ASP A 1 296 ? -40.645 -1.819 65.449 1.00 85.06 296 ASP A CA 1
ATOM 2428 C C . ASP A 1 296 ? -40.499 -0.297 65.325 1.00 85.06 296 ASP A C 1
ATOM 2430 O O . ASP A 1 296 ? -40.866 0.300 64.310 1.00 85.06 296 ASP A O 1
ATOM 2434 N N . THR A 1 297 ? -39.896 0.344 66.327 1.00 86.31 297 THR A N 1
ATOM 2435 C CA . THR A 1 297 ? -39.664 1.799 66.342 1.00 86.31 297 THR A CA 1
ATOM 2436 C C . THR A 1 297 ? -38.815 2.256 65.152 1.00 86.31 297 THR A C 1
ATOM 2438 O O . THR A 1 297 ? -39.076 3.300 64.544 1.00 86.31 297 THR A O 1
ATOM 2441 N N . SER A 1 298 ? -37.832 1.440 64.765 1.00 88.31 298 SER A N 1
ATOM 2442 C CA . SER A 1 298 ? -36.934 1.701 63.643 1.00 88.31 298 SER A CA 1
ATOM 2443 C C . SER A 1 298 ? -37.631 1.526 62.293 1.00 88.31 298 SER A C 1
ATOM 2445 O O . SER A 1 298 ? -37.378 2.319 61.382 1.00 88.31 298 SER A O 1
ATOM 2447 N N . TYR A 1 299 ? -38.551 0.562 62.167 1.00 91.62 299 TYR A N 1
ATOM 2448 C CA . TYR A 1 299 ? -39.368 0.396 60.960 1.00 91.62 299 TYR A CA 1
ATOM 2449 C C . TYR A 1 299 ? -40.248 1.627 60.700 1.00 91.62 299 TYR A C 1
ATOM 2451 O O . TYR A 1 299 ? -40.176 2.218 59.619 1.00 91.62 299 TYR A O 1
ATOM 2459 N N . TYR A 1 300 ? -41.008 2.091 61.699 1.00 90.69 300 TYR A N 1
ATOM 2460 C CA . TYR A 1 300 ? -41.874 3.268 61.534 1.00 90.69 300 TYR A CA 1
ATOM 2461 C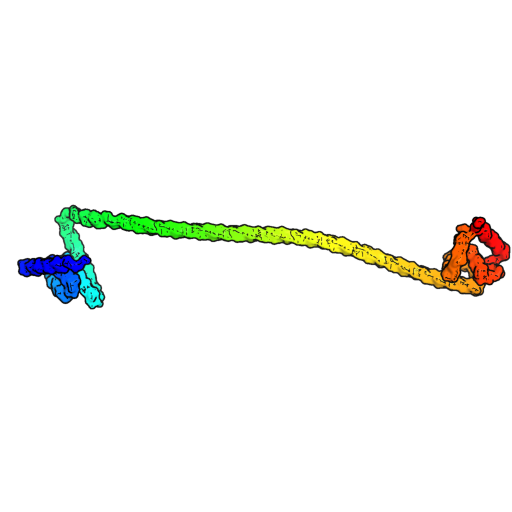 C . TYR A 1 300 ? -41.082 4.558 61.285 1.00 90.69 300 TYR A C 1
ATOM 2463 O O . TYR A 1 300 ? -41.486 5.392 60.469 1.00 90.69 300 TYR A O 1
ATOM 2471 N N . SER A 1 301 ? -39.917 4.704 61.923 1.00 92.12 301 SER A N 1
ATOM 2472 C CA . SER A 1 301 ? -38.997 5.815 61.655 1.00 92.12 301 SER A CA 1
ATOM 2473 C C . SER A 1 301 ? -38.486 5.796 60.209 1.00 92.12 301 SER A C 1
ATOM 2475 O O . SER A 1 301 ? -38.530 6.819 59.517 1.00 92.12 301 SER A O 1
ATOM 2477 N N . ALA A 1 302 ? -38.076 4.626 59.702 1.00 89.81 302 ALA A N 1
ATOM 2478 C CA . ALA A 1 302 ? -37.681 4.463 58.304 1.00 89.81 302 ALA A CA 1
ATOM 2479 C C . ALA A 1 302 ? -38.842 4.776 57.347 1.00 89.81 302 ALA A C 1
ATOM 2481 O O . ALA A 1 302 ? -38.649 5.511 56.378 1.00 89.81 302 ALA A O 1
ATOM 2482 N N . LYS A 1 303 ? -40.062 4.313 57.651 1.00 92.44 303 LYS A N 1
ATOM 2483 C CA . LYS A 1 303 ? -41.256 4.586 56.839 1.00 92.44 303 LYS A CA 1
ATOM 2484 C C . LYS A 1 303 ? -41.594 6.076 56.778 1.00 92.44 303 LYS A C 1
ATOM 2486 O O . LYS A 1 303 ? -41.886 6.597 55.702 1.00 92.44 303 LYS A O 1
ATOM 2491 N N . SER A 1 304 ? -41.485 6.781 57.904 1.00 91.69 304 SER A N 1
ATOM 2492 C CA . SER A 1 304 ? -41.658 8.237 57.969 1.00 91.69 304 SER A CA 1
ATOM 2493 C C . SER A 1 304 ? -40.652 8.972 57.073 1.00 91.69 304 SER A C 1
ATOM 2495 O O . SER A 1 304 ? -41.037 9.829 56.273 1.00 91.69 304 SER A O 1
ATOM 2497 N N . ARG A 1 305 ? -39.371 8.576 57.121 1.00 90.19 305 ARG A N 1
ATOM 2498 C CA . ARG A 1 305 ? -38.314 9.136 56.257 1.00 90.19 305 ARG A CA 1
ATOM 2499 C C . ARG A 1 305 ? -38.531 8.832 54.776 1.00 90.19 305 ARG A C 1
ATOM 2501 O O . ARG A 1 305 ? -38.284 9.692 53.940 1.00 90.19 305 ARG A O 1
ATOM 2508 N N . ILE A 1 306 ? -39.006 7.635 54.442 1.00 92.00 306 ILE A N 1
ATOM 2509 C CA . ILE A 1 306 ? -39.372 7.280 53.064 1.00 92.00 306 ILE A CA 1
ATOM 2510 C C . ILE A 1 306 ? -40.500 8.192 52.568 1.00 92.00 306 ILE A C 1
ATOM 2512 O O . ILE A 1 306 ? -40.406 8.774 51.488 1.00 92.00 306 ILE A O 1
ATOM 2516 N N . ASN A 1 307 ? -41.548 8.367 53.373 1.00 89.81 307 ASN A N 1
ATOM 2517 C CA . ASN A 1 307 ? -42.703 9.184 53.009 1.00 89.81 307 ASN A CA 1
ATOM 2518 C C . ASN A 1 307 ? -42.353 10.671 52.857 1.00 89.81 307 ASN A C 1
ATOM 2520 O O . ASN A 1 307 ? -42.888 11.325 51.964 1.00 89.81 307 ASN A O 1
ATOM 2524 N N . SER A 1 308 ? -41.434 11.207 53.667 1.00 89.00 308 SER A N 1
ATOM 2525 C CA . SER A 1 308 ? -40.989 12.602 53.534 1.00 89.00 308 SER A CA 1
ATOM 2526 C C . SER A 1 308 ? -40.181 12.864 52.257 1.00 89.00 308 SER A C 1
ATOM 2528 O O . SER A 1 308 ? -40.122 14.000 51.787 1.00 89.00 308 SER A O 1
ATOM 2530 N N . GLN A 1 309 ? -39.591 11.819 51.670 1.00 88.75 309 GLN A N 1
ATOM 2531 C CA . GLN A 1 309 ? -38.847 11.888 50.411 1.00 88.75 309 GLN A CA 1
ATOM 2532 C C . GLN A 1 309 ? -39.718 11.699 49.163 1.00 88.75 309 GLN A C 1
ATOM 2534 O O . GLN A 1 309 ? -39.211 11.862 48.046 1.00 88.75 309 GLN A O 1
ATOM 2539 N N . LYS A 1 310 ? -41.004 11.372 49.331 1.00 89.31 310 LYS A N 1
ATOM 2540 C CA . LYS A 1 310 ? -41.954 11.240 48.226 1.00 89.31 310 LYS A CA 1
ATOM 2541 C C . LYS A 1 310 ? -42.141 12.598 47.549 1.00 89.31 310 LYS A C 1
ATOM 2543 O O . LYS A 1 310 ? -42.356 13.616 48.211 1.00 89.31 310 LYS A O 1
ATOM 2548 N N . ILE A 1 311 ? -42.031 12.628 46.226 1.00 85.12 311 ILE A N 1
ATOM 2549 C CA . ILE A 1 311 ? -42.279 13.833 45.438 1.00 85.12 311 ILE A CA 1
ATOM 2550 C C . ILE A 1 311 ? -43.781 14.104 45.519 1.00 85.12 311 ILE A C 1
ATOM 2552 O O . ILE A 1 311 ? -44.592 13.277 45.108 1.00 85.12 311 ILE A O 1
ATOM 2556 N N . LYS A 1 312 ? -44.156 15.235 46.126 1.00 72.19 312 LYS A N 1
ATOM 2557 C CA . LYS A 1 312 ? -45.538 15.712 46.078 1.00 72.19 312 LYS A CA 1
ATOM 2558 C C . LYS A 1 312 ? -45.821 16.098 44.627 1.00 72.19 312 LYS A C 1
ATOM 2560 O O . LYS A 1 312 ? -45.111 16.956 44.103 1.00 72.19 312 LYS A O 1
ATOM 2565 N N . GLN A 1 313 ? -46.771 15.402 44.004 1.00 54.69 313 GLN A N 1
ATOM 2566 C CA . GLN A 1 313 ? -47.392 15.836 42.754 1.00 54.69 313 GLN A CA 1
ATOM 2567 C C . GLN A 1 313 ? -48.152 17.139 42.995 1.00 54.69 313 GLN A C 1
ATOM 2569 O O . GLN A 1 313 ? -48.708 17.287 44.110 1.00 54.69 313 GLN A O 1
#

Sequence (313 aa):
GELTDDKDSIIAKDYFQKSIETYSNIPAKLNLAKIYFKENNIPLTIELCNEGLQYEWPETKVEFLKLLCQCKIKEGDIKGAFDLQEKIISEKDSVLKYSKTNNKLRPSNILETKTAVYSESHWKYSSILCILLLVVLTIIILKYYKKQKNCLSATQTKNNQLQETLQDILLKNNSLQEKLYSQEKEIASIRQVNNEQSQKILQLEKQLKEEIHKNINFKNSGEILYNQIVNNEPILTWTTDDMVNFIEYYRTLKPEIVASLDNNYKKLTPRYKIILILEDIGKTIDNIKQIMSIEDTSYYSAKSRINSQKIKQ

Radius of gyration: 77.78 Å; Cα contacts (8 Å, |Δi|>4): 172; chains: 1; bounding box: 126×40×185 Å